Protein AF-A0A9D2ZTR5-F1 (afdb_monomer_lite)

Secondary structure (DSSP, 8-state):
--SS-EEEEEE-TT--EEEEEE---HHHHHHHHHHHHHHHHHIIIIIHHHHHHHHHHHHHHHHTT-GGGHHHHHHHHHHH--PPPPSS-GGG----HHHHHHHHHHHHHHHHHHHHHHHHHHHHHHHHHHHTT-----HHHHHHH------EEE-TT--EEESEEE--TT-EEEEE--TTT-EEEEEE---GGGTTEEE-S--BSS-HHHHHHH--HHHHHHHTTTSEETT-SGGGGGGSGGGBPPHHHHHHHSTTTEEEEEEEEEEEEE----

Radius of gyration: 24.19 Å; chains: 1; bounding box: 61×42×68 Å

pLDDT: mean 93.55, std 4.68, range [58.56, 98.38]

Sequence (274 aa):
GGGNHYIEVDRDDAGRTYLMVHTGSRNLGKQVADIYQKRAVKDRSGWDKLMEEQQRIIAEYKAAGRRSELQGVIARLHASFKARRPSVPADLCYVEGQSREDYLHDMRLCQRWAQINRRLITDLLLDHLRQCGHVGAGDDELAAMAFESIHNYIGDDNIIRKGAISAREGERCVIPLNMRDGALICVGRGNPDWNCSAPHGAGRVMSRAQAYQTISLDDYARSMQGIYSETVTEETKDESPMVYKPMEEIVANVRETVDIVNVIKPVFNYKAAE

Foldseek 3Di:
DDDPWWWFWWAFPVGDIDTDTDDFLPCQLVVLVVVLLVVLQQVLQVVVVLVVVLVVLCVVCVVVVNNVCSVVVNVVSVVPDDGHGGPDDSNPGHDDDPSVVVSQVSLVVRRVSGVVVRVVVVVVVQVVCVVVVNDPDDPVRVVVVDDDWDAAHQDPVRDGGHQKTAQAAQDWDWAAEAQFQGIFTWHWPRQVVCVNMAGNYQDFPDDLVVQLVPDDLVVLVVSQPQADEPPSDSQCSSRGSNGGHDPVVRVVRCVSTIDGPTGIGGNYMYDDRD

InterPro domains:
  IPR001233 RNA-splicing ligase, RtcB [PF01139] (1-271)
  IPR036025 tRNA-splicing ligase RtcB-like superfamily [G3DSA:3.90.1860.10] (1-274)
  IPR036025 tRNA-splicing ligase RtcB-like superfamily [SSF103365] (1-272)
  IPR052915 RNA-splicing ligase RtcB-like [PTHR43749] (1-271)

Organism: NCBI:txid2840690

Structure (mmCIF, N/CA/C/O backbone):
data_AF-A0A9D2ZTR5-F1
#
_entry.id   AF-A0A9D2ZTR5-F1
#
loop_
_atom_site.group_PDB
_atom_site.id
_atom_site.type_symbol
_atom_site.label_atom_id
_atom_site.label_alt_id
_atom_site.label_comp_id
_atom_site.label_asym_id
_atom_site.label_entity_id
_atom_site.label_seq_id
_atom_site.pdbx_PDB_ins_code
_atom_site.Cartn_x
_atom_site.Cartn_y
_atom_site.Cartn_z
_atom_site.occupancy
_atom_site.B_iso_or_equiv
_atom_site.auth_seq_id
_atom_site.auth_comp_id
_atom_site.auth_asym_id
_atom_site.auth_atom_id
_atom_site.pdbx_PDB_model_num
ATOM 1 N N . GLY A 1 1 ? 3.294 10.935 9.023 1.00 79.81 1 GLY A N 1
ATOM 2 C CA . GLY A 1 1 ? 3.434 11.340 7.610 1.00 79.81 1 GLY A CA 1
ATOM 3 C C . GLY A 1 1 ? 2.060 11.584 7.026 1.00 79.81 1 GLY A C 1
ATOM 4 O O . GLY A 1 1 ? 1.169 10.902 7.493 1.00 79.81 1 GLY A O 1
ATOM 5 N N . GLY A 1 2 ? 1.896 12.486 6.051 1.00 79.25 2 GLY A N 1
ATOM 6 C CA . GLY A 1 2 ? 0.572 12.946 5.581 1.00 79.25 2 GLY A CA 1
ATOM 7 C C . GLY A 1 2 ? -0.280 11.934 4.802 1.00 79.25 2 GLY A C 1
ATOM 8 O O . GLY A 1 2 ? 0.128 10.781 4.608 1.00 79.25 2 GLY A O 1
ATOM 9 N N . GLY A 1 3 ? -1.447 12.383 4.328 1.00 79.94 3 GLY A N 1
ATOM 10 C CA . GLY A 1 3 ? -2.458 11.557 3.653 1.00 79.94 3 GLY A CA 1
ATOM 11 C C . GLY A 1 3 ? -3.182 10.609 4.612 1.00 79.94 3 GLY A C 1
ATOM 12 O O . GLY A 1 3 ? -3.246 10.869 5.802 1.00 79.94 3 GLY A O 1
ATOM 13 N N . ASN A 1 4 ? -3.689 9.472 4.138 1.00 82.75 4 ASN A N 1
ATOM 14 C CA . ASN A 1 4 ? -4.449 8.511 4.955 1.00 82.75 4 ASN A CA 1
ATOM 15 C C . ASN A 1 4 ? -3.602 7.655 5.913 1.00 82.75 4 ASN A C 1
ATOM 17 O O . ASN A 1 4 ? -4.027 6.573 6.303 1.00 82.75 4 ASN A O 1
ATOM 21 N N . HIS A 1 5 ? -2.398 8.095 6.273 1.00 91.81 5 HIS A N 1
ATOM 22 C CA . HIS A 1 5 ? -1.561 7.386 7.233 1.00 91.81 5 HIS A CA 1
ATOM 23 C C . HIS A 1 5 ? -1.929 7.769 8.664 1.00 91.81 5 HIS A C 1
ATOM 25 O O . HIS A 1 5 ? -2.132 8.948 8.949 1.00 91.81 5 HIS A O 1
ATOM 31 N N . TYR A 1 6 ? -1.959 6.791 9.562 1.00 93.50 6 TYR A N 1
ATOM 32 C CA . TYR A 1 6 ? -2.355 6.997 10.952 1.00 93.50 6 TYR A CA 1
ATOM 33 C C . TYR A 1 6 ? -1.805 5.897 11.869 1.00 93.50 6 TYR A C 1
ATOM 35 O O . TYR A 1 6 ? -1.290 4.871 11.409 1.00 93.50 6 TYR A O 1
ATOM 43 N N . ILE A 1 7 ? -1.914 6.148 13.169 1.00 95.62 7 ILE A N 1
ATOM 44 C CA . ILE A 1 7 ? -1.709 5.213 14.272 1.00 95.62 7 ILE A CA 1
ATOM 45 C C . ILE A 1 7 ? -3.007 5.209 15.081 1.00 95.62 7 ILE A C 1
ATOM 47 O O . ILE A 1 7 ? -3.500 6.272 15.451 1.00 95.62 7 ILE A O 1
ATOM 51 N N . GLU A 1 8 ? -3.546 4.031 15.360 1.00 95.81 8 GLU A N 1
ATOM 52 C CA . GLU A 1 8 ? -4.779 3.853 16.125 1.00 95.81 8 GLU A CA 1
ATOM 53 C C . GLU A 1 8 ? -4.572 2.852 17.258 1.00 95.81 8 GLU A C 1
ATOM 55 O O . GLU A 1 8 ? -3.804 1.893 17.135 1.00 95.81 8 GLU A O 1
ATOM 60 N N . VAL A 1 9 ? -5.270 3.094 18.366 1.00 96.62 9 VAL A N 1
ATOM 61 C CA . VAL A 1 9 ? -5.533 2.062 19.365 1.00 96.62 9 VAL A CA 1
ATOM 62 C C . VAL A 1 9 ? -7.014 1.751 19.288 1.00 96.62 9 VAL A C 1
ATOM 64 O O . VAL A 1 9 ? -7.847 2.621 19.553 1.00 96.62 9 VAL A O 1
ATOM 67 N N . ASP A 1 10 ? -7.318 0.506 18.952 1.00 97.31 10 ASP A N 1
ATOM 68 C CA . ASP A 1 10 ? -8.678 0.025 18.768 1.00 97.31 10 ASP A CA 1
ATOM 69 C C . ASP A 1 10 ? -9.074 -0.947 19.872 1.00 97.31 10 ASP A C 1
ATOM 71 O O . ASP A 1 10 ? -8.230 -1.549 20.542 1.00 97.31 10 ASP A O 1
ATOM 75 N N . ARG A 1 11 ? -10.378 -1.136 20.045 1.00 97.25 11 ARG A N 1
ATOM 76 C CA . ARG A 1 11 ? -10.960 -2.091 20.981 1.00 97.25 11 ARG A CA 1
ATOM 77 C C . ARG A 1 11 ? -12.039 -2.924 20.299 1.00 97.25 11 ARG A C 1
ATOM 79 O O . ARG A 1 11 ? -12.843 -2.385 19.543 1.00 97.25 11 ARG A O 1
ATOM 86 N N . ASP A 1 12 ? -12.053 -4.226 20.573 1.00 97.00 12 ASP A N 1
ATOM 87 C CA . ASP A 1 12 ? -13.153 -5.105 20.160 1.00 97.00 12 ASP A CA 1
ATOM 88 C C . ASP A 1 12 ? -14.256 -5.206 21.223 1.00 97.00 12 ASP A C 1
ATOM 90 O O . ASP A 1 12 ? -14.111 -4.737 22.355 1.00 97.00 12 ASP A O 1
ATOM 94 N N . ASP A 1 13 ? -15.358 -5.866 20.872 1.00 95.44 13 ASP A N 1
ATOM 95 C CA . ASP A 1 13 ? -16.508 -6.050 21.767 1.00 95.44 13 ASP A CA 1
ATOM 96 C C . ASP A 1 13 ? -16.183 -6.899 23.014 1.00 95.44 13 ASP A C 1
ATOM 98 O O . ASP A 1 13 ? -16.901 -6.839 24.012 1.00 95.44 13 ASP A O 1
ATOM 102 N N . ALA A 1 14 ? -15.085 -7.664 22.994 1.00 95.88 14 ALA A N 1
ATOM 103 C CA . ALA A 1 14 ? -14.587 -8.420 24.143 1.00 95.88 14 ALA A CA 1
ATOM 104 C C . ALA A 1 14 ? -13.648 -7.591 25.044 1.00 95.88 14 ALA A C 1
ATOM 106 O O . ALA A 1 14 ? -13.125 -8.104 26.035 1.00 95.88 14 ALA A O 1
ATOM 107 N N . GLY A 1 15 ? -13.414 -6.318 24.712 1.00 94.06 15 GLY A N 1
ATOM 108 C CA . GLY A 1 15 ? -12.542 -5.416 25.457 1.00 94.06 15 GLY A CA 1
ATOM 109 C C . GLY A 1 15 ? -11.049 -5.596 25.173 1.00 94.06 15 GLY A C 1
ATOM 110 O O . GLY A 1 15 ? -10.230 -4.941 25.824 1.00 94.06 15 GLY A O 1
ATOM 111 N N . ARG A 1 16 ? -10.665 -6.441 24.206 1.00 93.69 16 ARG A N 1
ATOM 112 C CA . ARG A 1 16 ? -9.261 -6.585 23.795 1.00 93.69 16 ARG A CA 1
ATOM 113 C C . ARG A 1 16 ? -8.830 -5.354 23.019 1.00 93.69 16 ARG A C 1
ATOM 115 O O . ARG A 1 16 ? -9.611 -4.789 22.259 1.00 93.69 16 ARG A O 1
ATOM 122 N N . THR A 1 17 ? -7.583 -4.951 23.228 1.00 94.50 17 THR A N 1
ATOM 123 C CA . THR A 1 17 ? -7.012 -3.741 22.632 1.00 94.50 17 THR A CA 1
ATOM 124 C C . THR A 1 17 ? -6.031 -4.108 21.523 1.00 94.50 17 THR A C 1
ATOM 126 O O . THR A 1 17 ? -5.267 -5.061 21.671 1.00 94.50 17 THR A O 1
ATOM 129 N N . TYR A 1 18 ? -6.048 -3.350 20.431 1.00 96.12 18 TYR A N 1
ATOM 130 C CA . TYR A 1 18 ? -5.241 -3.572 19.235 1.00 96.12 18 TYR A CA 1
ATOM 131 C C . TYR A 1 18 ? -4.461 -2.300 18.911 1.00 96.12 18 TYR A C 1
ATOM 133 O O . TYR A 1 18 ? -4.999 -1.203 19.024 1.00 96.12 18 TYR A O 1
ATOM 141 N N . LEU A 1 19 ? -3.202 -2.447 18.501 1.00 96.44 19 LEU A N 1
ATOM 142 C CA . LEU A 1 19 ? -2.409 -1.354 17.942 1.00 96.44 19 LEU A CA 1
ATOM 143 C C . LEU A 1 19 ? -2.408 -1.491 16.421 1.00 96.44 19 LEU A C 1
ATOM 145 O O . LEU A 1 19 ? -1.900 -2.481 15.893 1.00 96.44 19 LEU A O 1
ATOM 149 N N . MET A 1 20 ? -2.934 -0.489 15.723 1.00 96.38 20 MET A N 1
ATOM 150 C CA . MET A 1 20 ? -2.964 -0.453 14.267 1.00 96.38 20 MET A CA 1
ATOM 151 C C . MET A 1 20 ? -2.081 0.677 13.740 1.00 96.38 20 MET A C 1
ATOM 153 O O . MET A 1 20 ? -2.147 1.818 14.191 1.00 96.38 20 MET A O 1
ATOM 157 N N . VAL A 1 21 ? -1.241 0.364 12.751 1.00 96.62 21 VAL A N 1
ATOM 158 C CA . VAL A 1 21 ? -0.381 1.343 12.078 1.00 96.62 21 VAL A CA 1
ATOM 159 C C . VAL A 1 21 ? -0.602 1.249 10.577 1.00 96.62 21 VAL A C 1
ATOM 161 O O . VAL A 1 21 ? -0.232 0.265 9.936 1.00 96.62 21 VAL A O 1
ATOM 164 N N . HIS A 1 22 ? -1.155 2.309 9.995 1.00 95.75 22 HIS A N 1
ATOM 165 C CA . HIS A 1 22 ? -1.372 2.406 8.560 1.00 95.75 22 HIS A CA 1
ATOM 166 C C . HIS A 1 22 ? -0.340 3.351 7.936 1.00 95.75 22 HIS A C 1
ATOM 168 O O . HIS A 1 22 ? -0.435 4.575 8.025 1.00 95.75 22 HIS A O 1
ATOM 174 N N . THR A 1 23 ? 0.698 2.786 7.314 1.00 95.81 23 THR A N 1
ATOM 175 C CA . THR A 1 23 ? 1.753 3.555 6.640 1.00 95.81 23 THR A CA 1
ATOM 176 C C . THR A 1 23 ? 2.469 2.735 5.566 1.00 95.81 23 THR A C 1
ATOM 178 O O . THR A 1 23 ? 2.497 1.502 5.603 1.00 95.81 23 THR A O 1
ATOM 181 N N . GLY A 1 24 ? 3.063 3.431 4.597 1.00 95.31 24 GLY A N 1
ATOM 182 C CA . GLY A 1 24 ? 3.780 2.826 3.475 1.00 95.31 24 GLY A CA 1
ATOM 183 C C . GLY A 1 24 ? 5.280 3.120 3.458 1.00 95.31 24 GLY A C 1
ATOM 184 O O . GLY A 1 24 ? 5.905 3.457 4.463 1.00 95.31 24 GLY A O 1
ATOM 185 N N . SER A 1 25 ? 5.853 3.073 2.257 1.00 96.25 25 SER A N 1
ATOM 186 C CA . SER A 1 25 ? 7.277 3.305 1.975 1.00 96.25 25 SER A CA 1
ATOM 187 C C . SER A 1 25 ? 7.730 4.768 2.099 1.00 96.25 25 SER A C 1
ATOM 189 O O . SER A 1 25 ? 8.808 5.125 1.626 1.00 96.25 25 SER A O 1
ATOM 191 N N . ARG A 1 26 ? 6.892 5.649 2.660 1.00 94.19 26 ARG A N 1
ATOM 192 C CA . ARG A 1 26 ? 7.091 7.107 2.643 1.00 94.19 26 ARG A CA 1
ATOM 193 C C . ARG A 1 26 ? 7.350 7.597 1.203 1.00 94.19 26 ARG A C 1
ATOM 195 O O . ARG A 1 26 ? 6.770 7.065 0.259 1.00 94.19 26 ARG A O 1
ATOM 202 N N . ASN A 1 27 ? 8.213 8.597 1.025 1.00 94.69 27 ASN A N 1
ATOM 203 C CA . ASN A 1 27 ? 8.516 9.162 -0.292 1.00 94.69 27 ASN A CA 1
ATOM 204 C C . ASN A 1 27 ? 9.359 8.229 -1.191 1.00 94.69 27 ASN A C 1
ATOM 206 O O . ASN A 1 27 ? 9.374 8.409 -2.404 1.00 94.69 27 ASN A O 1
ATOM 210 N N . LEU A 1 28 ? 10.034 7.219 -0.627 1.00 96.69 28 LEU A N 1
ATOM 211 C CA . LEU A 1 28 ? 10.935 6.336 -1.379 1.00 96.69 28 LEU A CA 1
ATOM 212 C C . LEU A 1 28 ? 10.199 5.593 -2.503 1.00 96.69 28 LEU A C 1
ATOM 214 O O . LEU A 1 28 ? 10.570 5.710 -3.668 1.00 96.69 28 LEU A O 1
ATOM 218 N N . GLY A 1 29 ? 9.105 4.898 -2.176 1.00 96.69 29 GLY A N 1
ATOM 219 C CA . GLY A 1 29 ? 8.332 4.155 -3.179 1.00 96.69 29 GLY A CA 1
ATOM 220 C C . GLY A 1 29 ? 7.705 5.048 -4.251 1.00 96.69 29 GLY A C 1
ATOM 221 O O . GLY A 1 29 ? 7.607 4.637 -5.405 1.00 96.69 29 GLY A O 1
ATOM 222 N N . LYS A 1 30 ? 7.344 6.293 -3.908 1.00 95.69 30 LYS A N 1
ATOM 223 C CA . LYS A 1 30 ? 6.846 7.277 -4.880 1.00 95.69 30 LYS A CA 1
ATOM 224 C C . LYS A 1 30 ? 7.935 7.668 -5.879 1.00 95.69 30 LYS A C 1
ATOM 226 O O . LYS A 1 30 ? 7.685 7.638 -7.080 1.00 95.69 30 LYS A O 1
ATOM 231 N N . GLN A 1 31 ? 9.139 7.970 -5.398 1.00 97.88 31 GLN A N 1
ATOM 232 C CA . GLN A 1 31 ? 10.271 8.300 -6.266 1.00 97.88 31 GLN A CA 1
ATOM 233 C C . GLN A 1 31 ? 10.629 7.141 -7.198 1.00 97.88 31 GLN A C 1
ATOM 235 O O . GLN A 1 31 ? 10.795 7.361 -8.396 1.00 97.88 31 GLN A O 1
ATOM 240 N N . VAL A 1 32 ? 10.686 5.912 -6.674 1.00 98.12 32 VAL A N 1
ATOM 241 C CA . VAL A 1 32 ? 10.934 4.711 -7.485 1.00 98.12 32 VAL A CA 1
ATOM 242 C C . VAL A 1 32 ? 9.856 4.560 -8.561 1.00 98.12 32 VAL A C 1
ATOM 244 O O . VAL A 1 32 ? 10.187 4.466 -9.741 1.00 98.12 32 VAL A O 1
ATOM 247 N N . ALA A 1 33 ? 8.571 4.632 -8.199 1.00 96.69 33 ALA A N 1
ATOM 248 C CA . ALA A 1 33 ? 7.481 4.557 -9.172 1.00 96.69 33 ALA A CA 1
ATOM 249 C C . ALA A 1 33 ? 7.590 5.637 -10.267 1.00 96.69 33 ALA A C 1
ATOM 251 O O . ALA A 1 33 ? 7.422 5.332 -11.444 1.00 96.69 33 ALA A O 1
ATOM 252 N N . ASP A 1 34 ? 7.937 6.877 -9.911 1.00 97.56 34 ASP A N 1
ATOM 253 C CA . ASP A 1 34 ? 8.083 7.975 -10.874 1.00 97.56 34 ASP A CA 1
ATOM 254 C C . ASP A 1 34 ? 9.289 7.796 -11.808 1.00 97.56 34 ASP A C 1
ATOM 256 O O . ASP A 1 34 ? 9.212 8.137 -12.993 1.00 97.56 34 ASP A O 1
ATOM 260 N N . ILE A 1 35 ? 10.401 7.253 -11.303 1.00 97.81 35 ILE A N 1
ATOM 261 C CA . ILE A 1 35 ? 11.576 6.907 -12.115 1.00 97.81 35 ILE A CA 1
ATOM 262 C C . ILE A 1 35 ? 11.182 5.875 -13.174 1.00 97.81 35 ILE A C 1
ATOM 264 O O . ILE A 1 35 ? 11.446 6.080 -14.364 1.00 97.81 35 ILE A O 1
ATOM 268 N N . TYR A 1 36 ? 10.499 4.805 -12.765 1.00 97.62 36 TYR A N 1
ATOM 269 C CA . TYR A 1 36 ? 10.089 3.747 -13.684 1.00 97.62 36 TYR A CA 1
ATOM 270 C C . TYR A 1 36 ? 8.949 4.166 -14.612 1.00 97.62 36 TYR A C 1
ATOM 272 O O . TYR A 1 36 ? 8.956 3.750 -15.765 1.00 97.62 36 TYR A O 1
ATOM 280 N N . GLN A 1 37 ? 8.046 5.061 -14.202 1.00 97.31 37 GLN A N 1
ATOM 281 C CA . GLN A 1 37 ? 7.038 5.621 -15.108 1.00 97.31 37 GLN A CA 1
ATOM 282 C C . GLN A 1 37 ? 7.690 6.455 -16.217 1.00 97.31 37 GLN A C 1
ATOM 284 O O . GLN A 1 37 ? 7.367 6.304 -17.396 1.00 97.31 37 GLN A O 1
ATOM 289 N N . LYS A 1 38 ? 8.666 7.307 -15.873 1.00 96.38 38 LYS A N 1
ATOM 290 C CA . LYS A 1 38 ? 9.445 8.060 -16.872 1.00 96.38 38 LYS A CA 1
ATOM 291 C C . LYS A 1 38 ? 10.202 7.118 -17.804 1.00 96.38 38 LYS A C 1
ATOM 293 O O . LYS A 1 38 ? 10.244 7.357 -19.012 1.00 96.38 38 LYS A O 1
ATOM 298 N N . ARG A 1 39 ? 10.781 6.043 -17.255 1.00 96.00 39 ARG A N 1
ATOM 299 C CA . ARG A 1 39 ? 11.452 5.010 -18.047 1.00 96.00 39 ARG A CA 1
ATOM 300 C C . ARG A 1 39 ? 10.480 4.310 -18.994 1.00 96.00 39 ARG A C 1
ATOM 302 O O . ARG A 1 39 ? 10.782 4.222 -20.176 1.00 96.00 39 ARG A O 1
ATOM 309 N N . ALA A 1 40 ? 9.302 3.929 -18.514 1.00 96.94 40 ALA A N 1
ATOM 310 C CA . ALA A 1 40 ? 8.250 3.313 -19.308 1.00 96.94 40 ALA A CA 1
ATOM 311 C C . ALA A 1 40 ? 7.840 4.195 -20.494 1.00 96.94 40 ALA A C 1
ATOM 313 O O . ALA A 1 40 ? 7.810 3.730 -21.630 1.00 96.94 40 ALA A O 1
ATOM 314 N N . VAL A 1 41 ? 7.591 5.490 -20.267 1.00 96.31 41 VAL A N 1
ATOM 315 C CA . VAL A 1 41 ? 7.272 6.438 -21.351 1.00 96.31 41 VAL A CA 1
ATOM 316 C C . VAL A 1 41 ? 8.401 6.494 -22.383 1.00 96.31 41 VAL A C 1
ATOM 318 O O . VAL A 1 41 ? 8.149 6.495 -23.592 1.00 96.31 41 VAL A O 1
ATOM 321 N N . LYS A 1 42 ? 9.654 6.512 -21.920 1.00 94.12 42 LYS A N 1
ATOM 322 C CA . LYS A 1 42 ? 10.836 6.540 -22.786 1.00 94.12 42 LYS A CA 1
ATOM 323 C C . LYS A 1 42 ? 10.953 5.265 -23.623 1.00 94.12 42 LYS A C 1
ATOM 325 O O . LYS A 1 42 ? 11.114 5.348 -24.840 1.00 94.12 42 LYS A O 1
ATOM 330 N N . ASP A 1 43 ? 10.814 4.105 -22.992 1.00 94.38 43 ASP A N 1
ATOM 331 C CA . ASP A 1 43 ? 10.901 2.795 -23.638 1.00 94.38 43 ASP A CA 1
ATOM 332 C C . ASP A 1 43 ? 9.785 2.642 -24.673 1.00 94.38 43 ASP A C 1
ATOM 334 O O . ASP A 1 43 ? 10.052 2.362 -25.837 1.00 94.38 43 ASP A O 1
ATOM 338 N N . ARG A 1 44 ? 8.541 2.996 -24.327 1.00 94.69 44 ARG A N 1
ATOM 339 C CA . ARG A 1 44 ? 7.412 3.009 -25.275 1.00 94.69 44 ARG A CA 1
ATOM 340 C C . ARG A 1 44 ? 7.540 4.048 -26.396 1.00 94.69 44 ARG A C 1
ATOM 342 O O . ARG A 1 44 ? 6.806 3.970 -27.380 1.00 94.69 44 ARG A O 1
ATOM 349 N N . SER A 1 45 ? 8.500 4.968 -26.300 1.00 93.94 45 SER A N 1
ATOM 350 C CA . SER A 1 45 ? 8.887 5.885 -27.382 1.00 93.94 45 SER A CA 1
ATOM 351 C C . SER A 1 45 ? 9.972 5.309 -28.314 1.00 93.94 45 SER A C 1
ATOM 353 O O . SER A 1 45 ? 10.456 6.014 -29.203 1.00 93.94 45 SER A O 1
ATOM 355 N N . GLY A 1 46 ? 10.355 4.036 -28.140 1.00 91.94 46 GLY A N 1
ATOM 356 C CA . GLY A 1 46 ? 11.355 3.311 -28.934 1.00 91.94 46 GLY A CA 1
ATOM 357 C C . GLY A 1 46 ? 12.779 3.357 -28.373 1.00 91.94 46 GLY A C 1
ATOM 358 O O . GLY A 1 46 ? 13.718 2.964 -29.067 1.00 91.94 46 GLY A O 1
ATOM 359 N N . TRP A 1 47 ? 12.958 3.878 -27.155 1.00 91.25 47 TRP A N 1
ATOM 360 C CA . TRP A 1 47 ? 14.271 3.960 -26.510 1.00 91.25 47 TRP A CA 1
ATOM 361 C C . TRP A 1 47 ? 14.832 2.589 -26.127 1.00 91.25 47 TRP A C 1
ATOM 363 O O . TRP A 1 47 ? 16.039 2.381 -26.196 1.00 91.25 47 TRP A O 1
ATOM 373 N N . ASP A 1 48 ? 13.967 1.648 -25.766 1.00 89.94 48 ASP A N 1
ATOM 374 C CA . ASP A 1 48 ? 14.326 0.256 -25.491 1.00 89.94 48 ASP A CA 1
ATOM 375 C C . ASP A 1 48 ? 15.095 -0.372 -26.664 1.00 89.94 48 ASP A C 1
ATOM 377 O O . ASP A 1 48 ? 16.217 -0.844 -26.491 1.00 89.94 48 ASP A O 1
ATOM 381 N N . LYS A 1 49 ? 14.566 -0.238 -27.883 1.00 90.00 49 LYS A N 1
ATOM 382 C CA . LYS A 1 49 ? 15.190 -0.733 -29.121 1.00 90.00 49 LYS A CA 1
ATOM 383 C C . LYS A 1 49 ? 16.528 -0.062 -29.413 1.00 90.00 49 LYS A C 1
ATOM 385 O O . LYS A 1 49 ? 17.450 -0.708 -29.903 1.00 90.00 49 LYS A O 1
ATOM 390 N N . LEU A 1 50 ? 16.651 1.233 -29.112 1.00 91.81 50 LEU A N 1
ATOM 391 C CA . LEU A 1 50 ? 17.922 1.953 -29.233 1.00 91.81 50 LEU A CA 1
ATOM 392 C C . LEU A 1 50 ? 18.976 1.370 -28.282 1.00 91.81 50 LEU A C 1
ATOM 394 O O . LEU A 1 50 ? 20.131 1.198 -28.667 1.00 91.81 50 LEU A O 1
ATOM 398 N N . MET A 1 51 ? 18.582 1.070 -27.043 1.00 91.19 51 MET A N 1
ATOM 399 C CA . MET A 1 51 ? 19.478 0.498 -26.039 1.00 91.19 51 MET A CA 1
ATOM 400 C C . MET A 1 51 ? 19.877 -0.943 -26.374 1.00 91.19 51 MET A C 1
ATOM 402 O O . MET A 1 51 ? 21.036 -1.303 -26.172 1.00 91.19 51 MET A O 1
ATOM 406 N N . GLU A 1 52 ? 18.963 -1.749 -26.918 1.00 90.38 52 GLU A N 1
ATOM 407 C CA . GLU A 1 52 ? 19.262 -3.091 -27.437 1.00 90.38 52 GLU A CA 1
ATOM 408 C C . GLU A 1 52 ? 20.281 -3.034 -28.583 1.00 90.38 52 GLU A C 1
ATOM 410 O O . GLU A 1 52 ? 21.295 -3.734 -28.555 1.00 90.38 52 GLU A O 1
ATOM 415 N N . GLU A 1 53 ? 20.067 -2.136 -29.549 1.00 92.69 53 GLU A N 1
ATOM 416 C CA . GLU A 1 53 ? 20.996 -1.899 -30.656 1.00 92.69 53 GLU A CA 1
ATOM 417 C C . GLU A 1 53 ? 22.374 -1.454 -30.148 1.00 92.69 53 GLU A C 1
ATOM 419 O O . GLU A 1 53 ? 23.407 -1.965 -30.582 1.00 92.69 53 GLU A O 1
ATOM 424 N N . GLN A 1 54 ? 22.403 -0.541 -29.173 1.00 93.50 54 GLN A N 1
ATOM 425 C CA . GLN A 1 54 ? 23.643 -0.090 -28.548 1.00 93.50 54 GLN A CA 1
ATOM 426 C C . GLN A 1 54 ? 24.400 -1.255 -27.896 1.00 93.50 54 GLN A C 1
ATOM 428 O O . GLN A 1 54 ? 25.615 -1.361 -28.068 1.00 93.50 54 GLN A O 1
ATOM 433 N N . GLN A 1 55 ? 23.711 -2.118 -27.144 1.00 93.12 55 GLN A N 1
ATOM 434 C CA . GLN A 1 55 ? 24.320 -3.289 -26.503 1.00 93.12 55 GLN A CA 1
ATOM 435 C C . GLN A 1 55 ? 24.895 -4.256 -27.544 1.00 93.12 55 GLN A C 1
ATOM 437 O O . GLN A 1 55 ? 26.029 -4.715 -27.382 1.00 93.12 55 GLN A O 1
ATOM 442 N N . ARG A 1 56 ? 24.169 -4.498 -28.645 1.00 95.06 56 ARG A N 1
ATOM 443 C CA . ARG A 1 56 ? 24.646 -5.328 -29.760 1.00 95.06 56 ARG A CA 1
ATOM 444 C C . ARG A 1 56 ? 25.929 -4.765 -30.374 1.00 95.06 56 ARG A C 1
ATOM 446 O O . ARG A 1 56 ? 26.931 -5.474 -30.445 1.00 95.06 56 ARG A O 1
ATOM 453 N N . ILE A 1 57 ? 25.940 -3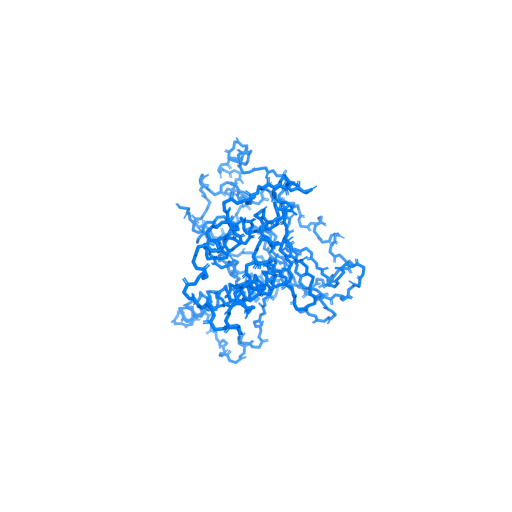.473 -30.711 1.00 94.56 57 ILE A N 1
ATOM 454 C CA . ILE A 1 57 ? 27.124 -2.786 -31.251 1.00 94.56 57 ILE A CA 1
ATOM 455 C C . ILE A 1 57 ? 28.301 -2.870 -30.272 1.00 94.56 57 ILE A C 1
ATOM 457 O O . ILE A 1 57 ? 29.430 -3.145 -30.681 1.00 94.56 57 ILE A O 1
ATOM 461 N N . ILE A 1 58 ? 28.061 -2.663 -28.970 1.00 94.06 58 ILE A N 1
ATOM 462 C CA . ILE A 1 58 ? 29.110 -2.766 -27.948 1.00 94.06 58 ILE A CA 1
ATOM 463 C C . ILE A 1 58 ? 29.730 -4.166 -27.932 1.00 94.06 58 ILE A C 1
ATOM 465 O O . ILE A 1 58 ? 30.957 -4.282 -27.865 1.00 94.06 58 ILE A O 1
ATOM 469 N N . ALA A 1 59 ? 28.906 -5.213 -27.971 1.00 95.25 59 ALA A N 1
ATOM 470 C CA . ALA A 1 59 ? 29.370 -6.595 -27.959 1.00 95.25 59 ALA A CA 1
ATOM 471 C C . ALA A 1 59 ? 30.198 -6.926 -29.213 1.00 95.25 59 ALA A C 1
ATOM 473 O O . ALA A 1 59 ? 31.321 -7.419 -29.089 1.00 95.25 59 ALA A O 1
ATOM 474 N N . GLU A 1 60 ? 29.698 -6.573 -30.400 1.00 96.00 60 GLU A N 1
ATOM 475 C CA . GLU A 1 60 ? 30.365 -6.814 -31.687 1.00 96.00 60 GLU A CA 1
ATOM 476 C C . GLU A 1 60 ? 31.728 -6.113 -31.774 1.00 96.00 60 GLU A C 1
ATOM 478 O O . GLU A 1 60 ? 32.746 -6.736 -32.084 1.00 96.00 60 GLU A O 1
ATOM 483 N N . TYR A 1 61 ? 31.791 -4.825 -31.430 1.00 95.94 61 TYR A N 1
ATOM 484 C CA . TYR A 1 61 ? 33.038 -4.057 -31.487 1.00 95.94 61 TYR A CA 1
ATOM 485 C C . TYR A 1 61 ? 34.056 -4.519 -30.442 1.00 95.94 61 TYR A C 1
ATOM 487 O O . TYR A 1 61 ? 35.260 -4.502 -30.709 1.00 95.94 61 TYR A O 1
ATOM 495 N N . LYS A 1 62 ? 33.605 -4.955 -29.255 1.00 94.12 62 LYS A N 1
ATOM 496 C CA . LYS A 1 62 ? 34.496 -5.558 -28.252 1.00 94.12 62 LYS A CA 1
ATOM 497 C C . LYS A 1 62 ? 35.074 -6.883 -28.747 1.00 94.12 62 LYS A C 1
ATOM 499 O O . LYS A 1 62 ? 36.273 -7.083 -28.570 1.00 94.12 62 LYS A O 1
ATOM 504 N N . ALA A 1 63 ? 34.260 -7.740 -29.365 1.00 95.69 63 ALA A N 1
ATOM 505 C CA . ALA A 1 63 ? 34.704 -9.016 -29.926 1.00 95.69 63 ALA A CA 1
ATOM 506 C C . ALA A 1 63 ? 35.696 -8.824 -31.086 1.00 95.69 63 ALA A C 1
ATOM 508 O O . ALA A 1 63 ? 36.670 -9.562 -31.194 1.00 95.69 63 ALA A O 1
ATOM 509 N N . ALA A 1 64 ? 35.506 -7.780 -31.896 1.00 95.19 64 ALA A N 1
ATOM 510 C CA . ALA A 1 64 ? 36.408 -7.414 -32.987 1.00 95.19 64 ALA A CA 1
ATOM 511 C C . ALA A 1 64 ? 37.671 -6.638 -32.543 1.00 95.19 64 ALA A C 1
ATOM 513 O O . ALA A 1 64 ? 38.456 -6.222 -33.390 1.00 95.19 64 ALA A O 1
ATOM 514 N N . GLY A 1 65 ? 37.859 -6.370 -31.243 1.00 94.94 65 GLY A N 1
ATOM 515 C CA . GLY A 1 65 ? 38.997 -5.589 -30.732 1.00 94.94 65 GLY A CA 1
ATOM 516 C C . GLY A 1 65 ? 38.950 -4.081 -31.039 1.00 94.94 65 GLY A C 1
ATOM 517 O O . GLY A 1 65 ? 39.895 -3.359 -30.733 1.00 94.94 65 GLY A O 1
ATOM 518 N N . ARG A 1 66 ? 37.841 -3.562 -31.579 1.00 95.19 66 ARG A N 1
ATOM 519 C CA . ARG A 1 66 ? 37.681 -2.178 -32.076 1.00 95.19 66 ARG A CA 1
ATOM 520 C C . ARG A 1 66 ? 37.158 -1.209 -31.012 1.00 95.19 66 ARG A C 1
ATOM 522 O O . ARG A 1 66 ? 36.287 -0.377 -31.262 1.00 95.19 66 ARG A O 1
ATOM 529 N N . ARG A 1 67 ? 37.666 -1.310 -29.781 1.00 92.00 67 ARG A N 1
ATOM 530 C CA . ARG A 1 67 ? 37.143 -0.528 -28.641 1.00 92.00 67 ARG A CA 1
ATOM 531 C C . ARG A 1 67 ? 37.288 0.987 -28.817 1.00 92.00 67 ARG A C 1
ATOM 533 O O . ARG A 1 67 ? 36.421 1.718 -28.350 1.00 92.00 67 ARG A O 1
ATOM 540 N N . SER A 1 68 ? 38.340 1.450 -29.492 1.00 94.06 68 SER A N 1
ATOM 541 C CA . SER A 1 68 ? 38.599 2.877 -29.741 1.00 94.06 68 SER A CA 1
ATOM 542 C C . SER A 1 68 ? 37.521 3.552 -30.598 1.00 94.06 68 SER A C 1
ATOM 544 O O . SER A 1 68 ? 37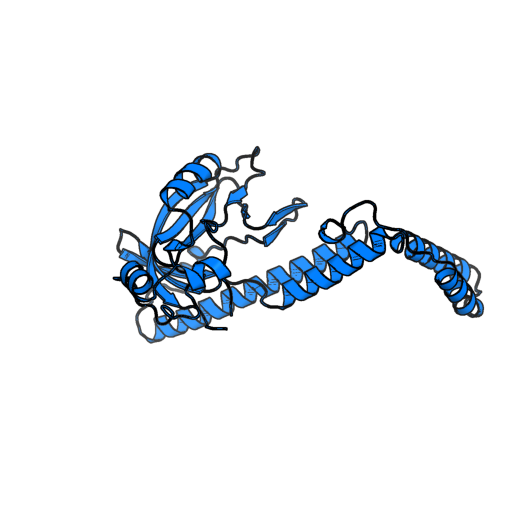.338 4.762 -30.510 1.00 94.06 68 SER A O 1
ATOM 546 N N . GLU A 1 69 ? 36.769 2.786 -31.391 1.00 93.69 69 GLU A N 1
ATOM 547 C CA . GLU A 1 69 ? 35.749 3.313 -32.303 1.00 93.69 69 GLU A CA 1
ATOM 548 C C . GLU A 1 69 ? 34.352 3.410 -31.670 1.00 93.69 69 GLU A C 1
ATOM 550 O O . GLU A 1 69 ? 33.477 4.110 -32.190 1.00 93.69 69 GLU A O 1
ATOM 555 N N . LEU A 1 70 ? 34.137 2.734 -30.534 1.00 92.50 70 LEU A N 1
ATOM 556 C CA . LEU A 1 70 ? 32.829 2.604 -29.884 1.00 92.50 70 LEU A CA 1
ATOM 557 C C . LEU A 1 70 ? 32.167 3.951 -29.608 1.00 92.50 70 LEU A C 1
ATOM 559 O O . LEU A 1 70 ? 30.984 4.124 -29.892 1.00 92.50 70 LEU A O 1
ATOM 563 N N . GLN A 1 71 ? 32.926 4.912 -29.079 1.00 93.19 71 GLN A N 1
ATOM 564 C CA . GLN A 1 71 ? 32.382 6.209 -28.686 1.00 93.19 71 GLN A CA 1
ATOM 565 C C . GLN A 1 71 ? 31.743 6.938 -29.877 1.00 93.19 71 GLN A C 1
ATOM 567 O O . GLN A 1 71 ? 30.626 7.441 -29.764 1.00 93.19 71 GLN A O 1
ATOM 572 N N . GLY A 1 72 ? 32.412 6.944 -31.034 1.00 95.69 72 GLY A N 1
ATOM 573 C CA . GLY A 1 72 ? 31.904 7.600 -32.239 1.00 95.69 72 GLY A CA 1
ATOM 574 C C . GLY A 1 72 ? 30.683 6.896 -32.831 1.00 95.69 72 GLY A C 1
ATOM 575 O O . GLY A 1 72 ? 29.757 7.551 -33.307 1.00 95.69 72 GLY A O 1
ATOM 576 N N . VAL A 1 73 ? 30.651 5.562 -32.785 1.00 94.06 73 VAL A N 1
ATOM 577 C CA . VAL A 1 73 ? 29.519 4.773 -33.298 1.00 94.06 73 VAL A CA 1
ATOM 578 C C . VAL A 1 73 ? 28.287 4.945 -32.413 1.00 94.06 73 VAL A C 1
ATOM 580 O O . VAL A 1 73 ? 27.207 5.222 -32.931 1.00 94.06 73 VAL A O 1
ATOM 583 N N . ILE A 1 74 ? 28.449 4.865 -31.090 1.00 94.19 74 ILE A N 1
ATOM 584 C CA . ILE A 1 74 ? 27.353 5.068 -30.134 1.00 94.19 74 ILE A CA 1
ATOM 585 C C . ILE A 1 74 ? 26.814 6.499 -30.238 1.00 94.19 74 ILE A C 1
ATOM 587 O O . ILE A 1 74 ? 25.601 6.687 -30.276 1.00 94.19 74 ILE A O 1
ATOM 591 N N . ALA A 1 75 ? 27.684 7.507 -30.362 1.00 94.06 75 ALA A N 1
ATOM 592 C CA . ALA A 1 75 ? 27.246 8.890 -30.545 1.00 94.06 75 ALA A CA 1
ATOM 593 C C . ALA A 1 75 ? 26.372 9.059 -31.802 1.00 94.06 75 ALA A C 1
ATOM 595 O O . ALA A 1 75 ? 25.324 9.701 -31.743 1.00 94.06 75 ALA A O 1
ATOM 596 N N . ARG A 1 76 ? 26.753 8.433 -32.925 1.00 95.12 76 ARG A N 1
ATOM 597 C CA . ARG A 1 76 ? 25.945 8.442 -34.158 1.00 95.12 76 ARG A CA 1
ATOM 598 C C . ARG A 1 76 ? 24.619 7.699 -34.005 1.00 95.12 76 ARG A C 1
ATOM 600 O O . ARG A 1 76 ? 23.616 8.170 -34.532 1.00 95.12 76 ARG A O 1
ATOM 607 N N . LEU A 1 77 ? 24.607 6.574 -33.288 1.00 93.50 77 LEU A N 1
ATOM 608 C CA . LEU A 1 77 ? 23.382 5.830 -32.988 1.00 93.50 77 LEU A CA 1
ATOM 609 C C . LEU A 1 77 ? 22.395 6.694 -32.188 1.00 93.50 77 LEU A C 1
ATOM 611 O O . LEU A 1 77 ? 21.220 6.773 -32.530 1.00 93.50 77 LEU A O 1
ATOM 615 N N . HIS A 1 78 ? 22.872 7.390 -31.156 1.00 92.56 78 HIS A N 1
ATOM 616 C CA . HIS A 1 78 ? 22.026 8.287 -30.362 1.00 92.56 78 HIS A CA 1
ATOM 617 C C . HIS A 1 78 ? 21.549 9.495 -31.170 1.00 92.56 78 HIS A C 1
ATOM 619 O O . HIS A 1 78 ? 20.389 9.876 -31.060 1.00 92.56 78 HIS A O 1
ATOM 625 N N . ALA A 1 79 ? 22.404 10.068 -32.021 1.00 92.75 79 ALA A N 1
ATOM 626 C CA . ALA A 1 79 ? 22.035 11.199 -32.873 1.00 92.75 79 ALA A CA 1
ATOM 627 C C . ALA A 1 79 ? 20.979 10.844 -33.937 1.00 92.75 79 ALA A C 1
ATOM 629 O O . ALA A 1 79 ? 20.225 11.716 -34.368 1.00 92.75 79 ALA A O 1
ATOM 630 N N . SER A 1 80 ? 20.909 9.581 -34.370 1.00 91.00 80 SER A N 1
ATOM 631 C CA . SER A 1 80 ? 19.903 9.119 -35.334 1.00 91.00 80 SER A CA 1
ATOM 632 C C . SER A 1 80 ? 18.567 8.745 -34.685 1.00 91.00 80 SER A C 1
ATOM 634 O O . SER A 1 80 ? 17.572 8.559 -35.396 1.00 91.00 80 SER A O 1
ATOM 636 N N . PHE A 1 81 ? 18.510 8.667 -33.352 1.00 92.06 81 PHE A N 1
ATOM 637 C CA . PHE A 1 81 ? 17.297 8.317 -32.632 1.00 92.06 81 PHE A CA 1
ATOM 638 C C . PHE A 1 81 ? 16.223 9.397 -32.784 1.00 92.06 81 PHE A C 1
ATOM 640 O O . PHE A 1 81 ? 16.419 10.567 -32.457 1.00 92.06 81 PHE A O 1
ATOM 647 N N . LYS A 1 82 ? 15.037 8.975 -33.227 1.00 90.31 82 LYS A N 1
ATOM 648 C CA . LYS A 1 82 ? 13.833 9.806 -33.244 1.00 90.31 82 LYS A CA 1
ATOM 649 C C . LYS A 1 82 ? 12.783 9.155 -32.362 1.00 90.31 82 LYS A C 1
ATOM 651 O O . LYS A 1 82 ? 12.258 8.095 -32.709 1.00 90.31 82 LYS A O 1
ATOM 656 N N . ALA A 1 83 ? 12.490 9.804 -31.237 1.00 89.38 83 ALA A N 1
ATOM 657 C CA . ALA A 1 83 ? 11.452 9.358 -30.323 1.00 89.38 83 ALA A CA 1
ATOM 658 C C . ALA A 1 83 ? 10.108 9.285 -31.054 1.00 89.38 83 ALA A C 1
ATOM 660 O O . ALA A 1 83 ? 9.708 10.214 -31.761 1.00 89.38 83 ALA A O 1
ATOM 661 N N . ARG A 1 84 ? 9.417 8.163 -30.886 1.00 90.81 84 ARG A N 1
ATOM 662 C CA . ARG A 1 84 ? 8.062 7.969 -31.399 1.00 90.81 84 ARG A CA 1
ATOM 663 C C . ARG A 1 84 ? 7.068 8.324 -30.309 1.00 90.81 84 ARG A C 1
ATOM 665 O O . ARG A 1 84 ? 7.366 8.191 -29.129 1.00 90.81 84 ARG A O 1
ATOM 672 N N . ARG A 1 85 ? 5.867 8.742 -30.700 1.00 89.81 85 ARG A N 1
ATOM 673 C CA . ARG A 1 85 ? 4.769 8.858 -29.740 1.00 89.81 85 ARG A CA 1
ATOM 674 C C . ARG A 1 85 ? 4.422 7.450 -29.227 1.00 89.81 85 ARG A C 1
ATOM 676 O O . ARG A 1 85 ? 4.208 6.574 -30.069 1.00 89.81 85 ARG A O 1
ATOM 683 N N . PRO A 1 86 ? 4.351 7.227 -27.902 1.00 91.00 86 PRO A N 1
ATOM 684 C CA . PRO A 1 86 ? 3.882 5.963 -27.349 1.00 91.00 86 PRO A CA 1
ATOM 685 C C . PRO A 1 86 ? 2.494 5.585 -27.876 1.00 91.00 86 PRO A C 1
ATOM 687 O O . PRO A 1 86 ? 1.650 6.454 -28.103 1.00 91.00 86 PRO A O 1
ATOM 690 N N . SER A 1 87 ? 2.253 4.285 -28.050 1.00 90.38 87 SER A N 1
ATOM 691 C CA . SER A 1 87 ? 0.946 3.748 -28.463 1.00 90.38 87 SER A CA 1
ATOM 692 C C . SER A 1 87 ? -0.110 3.808 -27.357 1.00 90.38 87 SER A C 1
ATOM 694 O O . SER A 1 87 ? -1.301 3.728 -27.643 1.00 90.38 87 SER A O 1
ATOM 696 N N . VAL A 1 88 ? 0.320 3.963 -26.105 1.00 93.75 88 VAL A N 1
ATOM 697 C CA . VAL A 1 88 ? -0.535 4.099 -24.922 1.00 93.75 88 VAL A CA 1
ATOM 698 C C . VAL A 1 88 ? -0.315 5.467 -24.266 1.00 93.75 88 VAL A C 1
ATOM 700 O O . VAL A 1 88 ? 0.764 6.046 -24.419 1.00 93.75 88 VAL A O 1
ATOM 703 N N . PRO A 1 89 ? -1.308 6.017 -23.541 1.00 95.44 89 PRO A N 1
ATOM 704 C CA . PRO A 1 89 ? -1.133 7.240 -22.760 1.00 95.44 89 PRO A CA 1
ATOM 705 C C . PRO A 1 89 ? 0.077 7.171 -21.821 1.00 95.44 89 PRO A C 1
ATOM 707 O O . PRO A 1 89 ? 0.450 6.092 -21.361 1.00 95.44 89 PRO A O 1
ATOM 710 N N . ALA A 1 90 ? 0.669 8.326 -21.503 1.00 92.62 90 ALA A N 1
ATOM 711 C CA . ALA A 1 90 ? 1.876 8.393 -20.677 1.00 92.62 90 ALA A CA 1
ATOM 712 C C . ALA A 1 90 ? 1.701 7.695 -19.317 1.00 92.62 90 ALA A C 1
ATOM 714 O O . ALA A 1 90 ? 2.585 6.950 -18.905 1.00 92.62 90 ALA A O 1
ATOM 715 N N . ASP A 1 91 ? 0.538 7.856 -18.683 1.00 92.75 91 ASP A N 1
ATOM 716 C CA . ASP A 1 91 ? 0.208 7.250 -17.383 1.00 92.75 91 ASP A CA 1
ATOM 717 C C . ASP A 1 91 ? -0.059 5.738 -17.454 1.00 92.75 91 ASP A C 1
ATOM 719 O O . ASP A 1 91 ? -0.098 5.066 -16.428 1.00 92.75 91 ASP A O 1
ATOM 723 N N . LEU A 1 92 ? -0.244 5.199 -18.662 1.00 94.56 92 LEU A N 1
ATOM 724 C CA . LEU A 1 92 ? -0.462 3.774 -18.924 1.00 94.56 92 LEU A CA 1
ATOM 725 C C . LEU A 1 92 ? 0.747 3.116 -19.602 1.00 94.56 92 LEU A C 1
ATOM 727 O O . LEU A 1 92 ? 0.687 1.946 -19.978 1.00 94.56 92 LEU A O 1
ATOM 731 N N . CYS A 1 93 ? 1.845 3.853 -19.784 1.00 96.44 93 CYS A N 1
ATOM 732 C CA . CYS A 1 93 ? 3.098 3.269 -20.243 1.00 96.44 93 CYS A CA 1
ATOM 733 C C . CYS A 1 93 ? 3.630 2.279 -19.201 1.00 96.44 93 CYS A C 1
ATOM 735 O O . CYS A 1 93 ? 3.533 2.517 -17.999 1.00 96.44 93 CYS A O 1
ATOM 737 N N . TYR A 1 94 ? 4.238 1.198 -19.683 1.00 95.31 94 TYR A N 1
ATOM 738 C CA . TYR A 1 94 ? 4.770 0.102 -18.877 1.00 95.31 94 TYR A CA 1
ATOM 739 C C . TYR A 1 94 ? 6.195 -0.270 -19.314 1.00 95.31 94 TYR A C 1
ATOM 741 O O . TYR A 1 94 ? 6.618 0.049 -20.428 1.00 95.31 94 TYR A O 1
ATOM 749 N N . VAL A 1 95 ? 6.929 -0.933 -18.418 1.00 95.19 95 VAL A N 1
ATOM 750 C CA . VAL A 1 95 ? 8.257 -1.509 -18.676 1.00 95.19 95 VAL A CA 1
ATOM 751 C C . VAL A 1 95 ? 8.152 -3.011 -18.947 1.00 95.19 95 VAL A C 1
ATOM 753 O O . VAL A 1 95 ? 7.276 -3.688 -18.412 1.00 95.19 95 VAL A O 1
ATOM 756 N N . GLU A 1 96 ? 9.071 -3.534 -19.755 1.00 94.12 96 GLU A N 1
ATOM 757 C CA . GLU A 1 96 ? 9.184 -4.956 -20.105 1.00 94.12 96 GLU A CA 1
ATOM 758 C C . GLU A 1 96 ? 10.646 -5.416 -20.003 1.00 94.12 96 GLU A C 1
ATOM 760 O O . GLU A 1 96 ? 11.553 -4.604 -19.788 1.00 94.12 96 GLU A O 1
ATOM 765 N N . GLY A 1 97 ? 10.879 -6.725 -20.143 1.00 93.31 97 GLY A N 1
ATOM 766 C CA . GLY A 1 97 ? 12.222 -7.309 -20.141 1.00 93.31 97 GLY A CA 1
ATOM 767 C C . GLY A 1 97 ? 13.028 -6.920 -18.901 1.00 93.31 97 GLY A C 1
ATOM 768 O O . GLY A 1 97 ? 12.504 -6.917 -17.788 1.00 93.31 97 GLY A O 1
ATOM 769 N N . GLN A 1 98 ? 14.293 -6.539 -19.098 1.00 92.56 98 GLN A N 1
ATOM 770 C CA . GLN A 1 98 ? 15.180 -6.167 -17.993 1.00 92.56 98 GLN A CA 1
ATOM 771 C C . GLN A 1 98 ? 14.647 -4.981 -17.178 1.00 92.56 98 GLN A C 1
ATOM 773 O O . GLN A 1 98 ? 14.719 -5.004 -15.958 1.00 92.56 98 GLN A O 1
ATOM 778 N N . SER A 1 99 ? 14.042 -3.973 -17.815 1.00 94.44 99 SER A N 1
ATOM 779 C CA . SER A 1 99 ? 13.504 -2.814 -17.087 1.00 94.44 99 SER A CA 1
ATOM 780 C C . SER A 1 99 ? 12.300 -3.166 -16.211 1.00 94.44 99 SER A C 1
ATOM 782 O O . SER A 1 99 ? 12.089 -2.516 -15.188 1.00 94.44 99 SER A O 1
ATOM 784 N N . ARG A 1 100 ? 11.537 -4.212 -16.563 1.00 95.69 100 ARG A N 1
ATOM 785 C CA . ARG A 1 100 ? 10.531 -4.793 -15.661 1.00 95.69 100 ARG A CA 1
ATOM 786 C C . ARG A 1 100 ? 11.189 -5.481 -14.469 1.00 95.69 100 ARG A C 1
ATOM 788 O O . ARG A 1 100 ? 10.733 -5.274 -13.351 1.00 95.69 100 ARG A O 1
ATOM 795 N N . GLU A 1 101 ? 12.229 -6.279 -14.690 1.00 96.69 101 GLU A N 1
ATOM 796 C CA . GLU A 1 101 ? 12.926 -6.966 -13.594 1.00 96.69 101 GLU A CA 1
ATOM 797 C C . GLU A 1 101 ? 13.575 -5.977 -12.619 1.00 96.69 101 GLU A C 1
ATOM 799 O O . GLU A 1 101 ? 13.422 -6.128 -11.406 1.00 96.69 101 GLU A O 1
ATOM 804 N N . ASP A 1 102 ? 14.198 -4.917 -13.138 1.00 97.06 102 ASP A N 1
ATOM 805 C CA . ASP A 1 102 ? 14.766 -3.832 -12.333 1.00 97.06 102 ASP A CA 1
ATOM 806 C C . ASP A 1 102 ? 13.666 -3.142 -11.500 1.00 97.06 102 ASP A C 1
ATOM 808 O O . ASP A 1 102 ? 13.814 -2.952 -10.291 1.00 97.06 102 ASP A O 1
ATOM 812 N N . TYR A 1 103 ? 12.505 -2.857 -12.109 1.00 97.75 103 TYR A N 1
ATOM 813 C CA . TYR A 1 103 ? 11.362 -2.283 -11.392 1.00 97.75 103 TYR A CA 1
ATOM 814 C C . TYR A 1 103 ? 10.860 -3.193 -10.271 1.00 97.75 103 TYR A C 1
ATOM 816 O O . TYR A 1 103 ? 10.639 -2.731 -9.151 1.00 97.75 103 TYR A O 1
ATOM 824 N N . LEU A 1 104 ? 10.673 -4.485 -10.550 1.00 97.81 104 LEU A N 1
ATOM 825 C CA . LEU A 1 104 ? 10.201 -5.443 -9.551 1.00 97.81 104 LEU A CA 1
ATOM 826 C C . LEU A 1 104 ? 11.219 -5.613 -8.419 1.00 97.81 104 LEU A C 1
ATOM 828 O O . LEU A 1 104 ? 10.821 -5.740 -7.261 1.00 97.81 104 LEU A O 1
ATOM 832 N N . HIS A 1 105 ? 12.518 -5.581 -8.723 1.00 97.81 105 HIS A N 1
ATOM 833 C CA . HIS A 1 105 ? 13.575 -5.573 -7.717 1.00 97.81 105 HIS A CA 1
ATOM 834 C C . HIS A 1 105 ? 13.465 -4.351 -6.791 1.00 97.81 105 HIS A C 1
ATOM 836 O O . HIS A 1 105 ? 13.318 -4.511 -5.576 1.00 97.81 105 HIS A O 1
ATOM 842 N N . ASP A 1 106 ? 13.447 -3.142 -7.351 1.00 98.25 106 ASP A N 1
ATOM 843 C CA . ASP A 1 106 ? 13.394 -1.901 -6.570 1.00 98.25 106 ASP A CA 1
ATOM 844 C C . ASP A 1 106 ? 12.071 -1.748 -5.804 1.00 98.25 106 ASP A C 1
ATOM 846 O O . ASP A 1 106 ? 12.040 -1.258 -4.671 1.00 98.25 106 ASP A O 1
ATOM 850 N N . MET A 1 107 ? 10.961 -2.215 -6.380 1.00 97.62 107 MET A N 1
ATOM 851 C CA . MET A 1 107 ? 9.660 -2.255 -5.714 1.00 97.62 107 MET A CA 1
ATOM 852 C C . MET A 1 107 ? 9.701 -3.172 -4.484 1.00 97.62 107 MET A C 1
ATOM 854 O O . MET A 1 107 ? 9.248 -2.761 -3.415 1.00 97.62 107 MET A O 1
ATOM 858 N N . ARG A 1 108 ? 10.314 -4.363 -4.578 1.00 97.12 108 ARG A N 1
ATOM 859 C CA . ARG A 1 108 ? 10.511 -5.257 -3.419 1.00 97.12 108 ARG A CA 1
ATOM 860 C C . ARG A 1 108 ? 11.375 -4.607 -2.335 1.00 97.12 108 ARG A C 1
ATOM 862 O O . ARG A 1 108 ? 11.065 -4.748 -1.151 1.00 97.12 108 ARG A O 1
ATOM 869 N N . LEU A 1 109 ? 12.405 -3.839 -2.706 1.00 98.00 109 LEU A N 1
ATOM 870 C CA . LEU A 1 109 ? 13.179 -3.045 -1.740 1.00 98.00 109 LEU A CA 1
ATOM 871 C C . LEU A 1 109 ? 12.305 -1.992 -1.041 1.00 98.00 109 LEU A C 1
ATOM 873 O O . LEU A 1 109 ? 12.383 -1.839 0.179 1.00 98.00 109 LEU A O 1
ATOM 877 N N . CYS A 1 110 ? 11.418 -1.320 -1.779 1.00 98.19 110 CYS A N 1
ATOM 878 C CA . CYS A 1 110 ? 10.458 -0.374 -1.205 1.00 98.19 110 CYS A CA 1
ATOM 879 C C . CYS A 1 110 ? 9.455 -1.050 -0.257 1.00 98.19 110 CYS A C 1
ATOM 881 O O . CYS A 1 110 ? 9.108 -0.463 0.770 1.00 98.19 110 CYS A O 1
ATOM 883 N N . GLN A 1 111 ? 9.007 -2.275 -0.561 1.00 97.44 111 GLN A N 1
ATOM 884 C CA . GLN A 1 111 ? 8.146 -3.058 0.336 1.00 97.44 111 GLN A CA 1
ATOM 885 C C . GLN A 1 111 ? 8.879 -3.434 1.622 1.00 97.44 111 GLN A C 1
ATOM 887 O O . GLN A 1 111 ? 8.347 -3.230 2.712 1.00 97.44 111 GLN A O 1
ATOM 892 N N . ARG A 1 112 ? 10.132 -3.893 1.514 1.00 97.56 112 ARG A N 1
ATOM 893 C CA . ARG A 1 112 ? 10.970 -4.190 2.683 1.00 97.56 112 ARG A CA 1
ATOM 894 C C . ARG A 1 112 ? 11.190 -2.950 3.547 1.00 97.56 112 ARG A C 1
ATOM 896 O O . ARG A 1 112 ? 11.091 -3.028 4.767 1.00 97.56 112 ARG A O 1
ATOM 903 N N . TRP A 1 113 ? 11.431 -1.796 2.928 1.00 97.94 113 TRP A N 1
ATOM 904 C CA . TRP A 1 113 ? 11.509 -0.522 3.641 1.00 97.94 113 TRP A CA 1
ATOM 905 C C . TRP A 1 113 ? 10.201 -0.192 4.372 1.00 97.94 113 TRP A C 1
ATOM 907 O O . TRP A 1 113 ? 10.226 0.184 5.540 1.00 97.94 113 TRP A O 1
ATOM 917 N N . ALA A 1 114 ? 9.050 -0.356 3.710 1.00 97.75 114 ALA A N 1
ATOM 918 C CA . ALA A 1 114 ? 7.745 -0.118 4.324 1.00 97.75 114 ALA A CA 1
ATOM 919 C C . ALA A 1 114 ? 7.486 -1.047 5.522 1.00 97.75 114 ALA A C 1
ATOM 921 O O . ALA A 1 114 ? 6.966 -0.589 6.538 1.00 97.75 114 ALA A O 1
ATOM 922 N N . GLN A 1 115 ? 7.891 -2.316 5.425 1.00 97.12 115 GLN A N 1
ATOM 923 C CA . GLN A 1 115 ? 7.803 -3.284 6.517 1.00 97.12 115 GLN A CA 1
ATOM 924 C C . GLN A 1 115 ? 8.684 -2.880 7.707 1.00 97.12 115 GLN A C 1
ATOM 926 O O . GLN A 1 115 ? 8.193 -2.827 8.830 1.00 97.12 115 GLN A O 1
ATOM 931 N N . ILE A 1 116 ? 9.954 -2.527 7.467 1.00 97.62 116 ILE A N 1
ATOM 932 C CA . ILE A 1 116 ? 10.865 -2.036 8.518 1.00 97.62 116 ILE A CA 1
ATOM 933 C C . ILE A 1 116 ? 10.288 -0.783 9.182 1.00 97.62 116 ILE A C 1
ATOM 935 O O . ILE A 1 116 ? 10.303 -0.673 10.402 1.00 97.62 116 ILE A O 1
ATOM 939 N N . ASN A 1 117 ? 9.742 0.141 8.389 1.00 97.56 117 ASN A N 1
ATOM 940 C CA . ASN A 1 117 ? 9.123 1.359 8.895 1.00 97.56 117 ASN A CA 1
ATOM 941 C C . ASN A 1 117 ? 7.916 1.061 9.802 1.00 97.56 117 ASN A C 1
ATOM 943 O O . ASN A 1 117 ? 7.838 1.615 10.894 1.00 97.56 117 ASN A O 1
ATOM 947 N N . ARG A 1 118 ? 6.997 0.177 9.380 1.00 97.12 118 ARG A N 1
ATOM 948 C CA . ARG A 1 118 ? 5.861 -0.251 10.217 1.00 97.12 118 ARG A CA 1
ATOM 949 C C . ARG A 1 118 ? 6.338 -0.899 11.509 1.00 97.12 118 ARG A C 1
ATOM 951 O O . ARG A 1 118 ? 5.898 -0.481 12.572 1.00 97.12 118 ARG A O 1
ATOM 958 N N . ARG A 1 119 ? 7.270 -1.850 11.404 1.00 95.19 119 ARG A N 1
ATOM 959 C CA . ARG A 1 119 ? 7.807 -2.582 12.551 1.00 95.19 119 ARG A CA 1
ATOM 960 C C . ARG A 1 119 ? 8.489 -1.658 13.556 1.00 95.19 119 ARG A C 1
ATOM 962 O O . ARG A 1 119 ? 8.215 -1.739 14.740 1.00 95.19 119 ARG A O 1
ATOM 969 N N . LEU A 1 120 ? 9.319 -0.727 13.090 1.00 96.69 120 LEU A N 1
ATOM 970 C CA . LEU A 1 120 ? 9.976 0.231 13.977 1.00 96.69 120 LEU A CA 1
ATOM 971 C C . LEU A 1 120 ? 8.959 1.108 14.721 1.00 96.69 120 LEU A C 1
ATOM 973 O O . LEU A 1 120 ? 9.120 1.348 15.912 1.00 96.69 120 LEU A O 1
ATOM 977 N N . ILE A 1 121 ? 7.909 1.574 14.035 1.00 96.69 121 ILE A N 1
ATOM 978 C CA . ILE A 1 121 ? 6.839 2.354 14.673 1.00 96.69 121 ILE A CA 1
ATOM 979 C C . ILE A 1 121 ? 6.117 1.508 15.727 1.00 96.69 121 ILE A C 1
ATOM 981 O O . ILE A 1 121 ? 5.929 1.980 16.844 1.00 96.69 121 ILE A O 1
ATOM 985 N N . THR A 1 122 ? 5.722 0.274 15.395 1.00 95.88 122 THR A N 1
ATOM 986 C CA . THR A 1 122 ? 5.012 -0.598 16.342 1.00 95.88 122 THR A CA 1
ATOM 987 C C . THR A 1 122 ? 5.877 -0.957 17.540 1.00 95.88 122 THR A C 1
ATOM 989 O O . THR A 1 122 ? 5.388 -0.872 18.659 1.00 95.88 122 THR A O 1
ATOM 992 N N . ASP A 1 123 ? 7.151 -1.288 17.328 1.00 94.56 123 ASP A N 1
ATOM 993 C CA . ASP A 1 123 ? 8.070 -1.696 18.393 1.00 94.56 123 ASP A CA 1
ATOM 994 C C . ASP A 1 123 ? 8.290 -0.538 19.384 1.00 94.56 123 ASP A C 1
ATOM 996 O O . ASP A 1 123 ? 8.117 -0.715 20.587 1.00 94.56 123 ASP A O 1
ATOM 1000 N N . LEU A 1 124 ? 8.535 0.684 18.888 1.00 96.44 124 LEU A N 1
ATOM 1001 C CA . LEU A 1 124 ? 8.690 1.875 19.737 1.00 96.44 124 LEU A CA 1
ATOM 1002 C C . LEU A 1 124 ? 7.435 2.182 20.570 1.00 96.44 124 LEU A C 1
ATOM 1004 O O . LEU A 1 124 ? 7.541 2.564 21.737 1.00 96.44 124 LEU A O 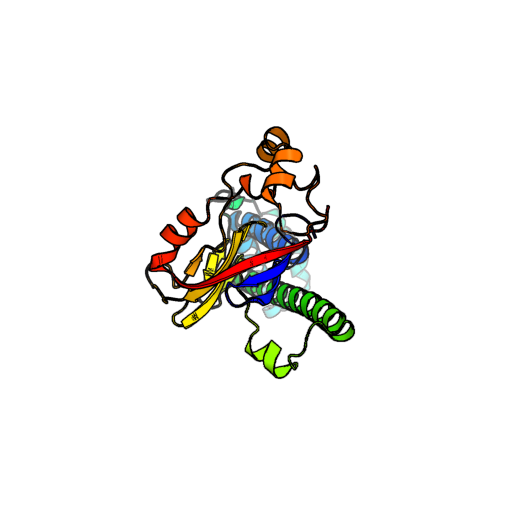1
ATOM 1008 N N . LEU A 1 125 ? 6.248 2.035 19.976 1.00 95.50 125 LEU A N 1
ATOM 1009 C CA . LEU A 1 125 ? 4.981 2.268 20.672 1.00 95.50 125 LEU A CA 1
ATOM 1010 C C . LEU A 1 125 ? 4.707 1.181 21.714 1.00 95.50 125 LEU A C 1
ATOM 1012 O O . LEU A 1 125 ? 4.331 1.499 22.841 1.00 95.50 125 LEU A O 1
ATOM 1016 N N . LEU A 1 126 ? 4.911 -0.088 21.359 1.00 94.75 126 LEU A N 1
ATOM 1017 C CA . LEU A 1 126 ? 4.710 -1.219 22.263 1.00 94.75 126 LEU A CA 1
ATOM 1018 C C . LEU A 1 126 ? 5.672 -1.162 23.450 1.00 94.75 126 LEU A C 1
ATOM 1020 O O . LEU A 1 126 ? 5.231 -1.357 24.581 1.00 94.75 126 LEU A O 1
ATOM 1024 N N . ASP A 1 127 ? 6.943 -0.824 23.224 1.00 94.38 127 ASP A N 1
ATOM 1025 C CA . ASP A 1 127 ? 7.928 -0.651 24.293 1.00 94.38 127 ASP A CA 1
ATOM 1026 C C . ASP A 1 127 ? 7.525 0.461 25.262 1.00 94.38 127 ASP A C 1
ATOM 1028 O O . ASP A 1 127 ? 7.589 0.279 26.481 1.00 94.38 127 ASP A O 1
ATOM 1032 N N . HIS A 1 128 ? 7.052 1.598 24.744 1.00 95.31 128 HIS A N 1
ATOM 1033 C CA . HIS A 1 128 ? 6.560 2.686 25.584 1.00 95.31 128 HIS A CA 1
ATOM 1034 C C . HIS A 1 128 ? 5.324 2.270 26.396 1.00 95.31 128 HIS A C 1
ATOM 1036 O O . HIS A 1 128 ? 5.294 2.432 27.616 1.00 95.31 128 HIS A O 1
ATOM 1042 N N . LEU A 1 129 ? 4.323 1.664 25.749 1.00 93.88 129 LEU A N 1
ATOM 1043 C CA . LEU A 1 129 ? 3.105 1.195 26.418 1.00 93.88 129 LEU A CA 1
ATOM 1044 C C . LEU A 1 129 ? 3.407 0.127 27.479 1.00 93.88 129 LEU A C 1
ATOM 1046 O O . LEU A 1 129 ? 2.773 0.103 28.537 1.00 93.88 129 LEU A O 1
ATOM 1050 N N . ARG A 1 130 ? 4.400 -0.731 27.232 1.00 94.00 130 ARG A N 1
ATOM 1051 C CA . ARG A 1 130 ? 4.898 -1.723 28.189 1.00 94.00 130 ARG A CA 1
ATOM 1052 C C . ARG A 1 130 ? 5.550 -1.064 29.401 1.00 94.00 130 ARG A C 1
ATOM 1054 O O . ARG A 1 130 ? 5.237 -1.447 30.525 1.00 94.00 130 ARG A O 1
ATOM 1061 N N . GLN A 1 131 ? 6.393 -0.050 29.202 1.00 95.25 131 GLN A N 1
ATOM 1062 C CA . GLN A 1 131 ? 6.995 0.725 30.299 1.00 95.25 131 GLN A CA 1
ATOM 1063 C C . GLN A 1 131 ? 5.939 1.436 31.158 1.00 95.25 131 GLN A C 1
ATOM 1065 O O . GLN A 1 131 ? 6.111 1.554 32.369 1.00 95.25 131 GLN A O 1
ATOM 1070 N N . CYS A 1 132 ? 4.824 1.854 30.554 1.00 95.69 132 CYS A N 1
ATOM 1071 C CA . CYS A 1 132 ? 3.672 2.420 31.258 1.00 95.69 132 CYS A CA 1
ATOM 1072 C C . CYS A 1 132 ? 2.765 1.370 31.934 1.00 95.69 132 CYS A C 1
ATOM 1074 O O . CYS A 1 132 ? 1.790 1.739 32.583 1.00 95.69 132 CYS A O 1
ATOM 1076 N N . GLY A 1 133 ? 3.057 0.071 31.802 1.00 94.56 133 GLY A N 1
ATOM 1077 C CA . GLY A 1 133 ? 2.265 -1.006 32.404 1.00 94.56 133 GLY A CA 1
ATOM 1078 C C . GLY A 1 133 ? 0.960 -1.332 31.668 1.00 94.56 133 GLY A C 1
ATOM 1079 O O . GLY A 1 133 ? 0.073 -1.953 32.249 1.00 94.56 133 GLY A O 1
ATOM 1080 N N . HIS A 1 134 ? 0.821 -0.926 30.401 1.00 91.88 134 HIS A N 1
ATOM 1081 C CA . HIS A 1 134 ? -0.379 -1.171 29.590 1.00 91.88 134 HIS A CA 1
ATOM 1082 C C . HIS A 1 134 ? -0.307 -2.445 28.736 1.00 91.88 134 HIS A C 1
ATOM 1084 O O . HIS A 1 134 ? -1.328 -2.882 28.209 1.00 91.88 134 HIS A O 1
ATOM 1090 N N . VAL A 1 135 ? 0.876 -3.055 28.603 1.00 91.81 135 VAL A N 1
ATOM 1091 C CA . VAL A 1 135 ? 1.089 -4.284 27.823 1.00 91.81 135 VAL A CA 1
ATOM 1092 C C . VAL A 1 135 ? 1.650 -5.371 28.731 1.00 91.81 135 VAL A C 1
ATOM 1094 O O . VAL A 1 135 ? 2.785 -5.270 29.191 1.00 91.81 135 VAL A O 1
ATOM 1097 N N . GLY A 1 136 ? 0.850 -6.412 28.974 1.00 88.44 136 GLY A N 1
ATOM 1098 C CA . GLY A 1 136 ? 1.260 -7.599 29.736 1.00 88.44 136 GLY A CA 1
ATOM 1099 C C . GLY A 1 136 ? 1.743 -8.772 28.876 1.00 88.44 136 GLY A C 1
ATOM 1100 O O . GLY A 1 136 ? 2.347 -9.697 29.409 1.00 88.44 136 GLY A O 1
ATOM 1101 N N . ALA A 1 137 ? 1.483 -8.737 27.566 1.00 88.75 137 ALA A N 1
ATOM 1102 C CA . ALA A 1 137 ? 1.869 -9.794 26.636 1.00 88.75 137 ALA A CA 1
ATOM 1103 C C . ALA A 1 137 ? 3.385 -9.796 26.377 1.00 88.75 137 ALA A C 1
ATOM 1105 O O . ALA A 1 137 ? 4.015 -8.741 26.208 1.00 88.75 137 ALA A O 1
ATOM 1106 N N . GLY A 1 138 ? 3.959 -11.000 26.327 1.00 90.69 138 GLY A N 1
ATOM 1107 C CA . GLY A 1 138 ? 5.359 -11.208 25.958 1.00 90.69 138 GLY A CA 1
ATOM 1108 C C . GLY A 1 138 ? 5.607 -10.975 24.465 1.00 90.69 138 GLY A C 1
ATOM 1109 O O . GLY A 1 138 ? 4.672 -10.959 23.664 1.00 90.69 138 GLY A O 1
ATOM 1110 N N . ASP A 1 139 ? 6.874 -10.824 24.075 1.00 88.94 139 ASP A N 1
ATOM 1111 C CA . ASP A 1 139 ? 7.244 -10.565 22.675 1.00 88.94 139 ASP A CA 1
ATOM 1112 C C . ASP A 1 139 ? 6.808 -11.696 21.732 1.00 88.94 139 ASP A C 1
ATOM 1114 O O . ASP A 1 139 ? 6.264 -11.423 20.663 1.00 88.94 139 ASP A O 1
ATOM 1118 N N . ASP A 1 140 ? 6.963 -12.957 22.148 1.00 91.75 140 ASP A N 1
ATOM 1119 C CA . ASP A 1 140 ? 6.544 -14.122 21.355 1.00 91.75 140 ASP A CA 1
ATOM 1120 C C . ASP A 1 140 ? 5.024 -14.161 21.142 1.00 91.75 140 ASP A C 1
ATOM 1122 O O . ASP A 1 140 ? 4.539 -14.540 20.076 1.00 91.75 140 ASP A O 1
ATOM 1126 N N . GLU A 1 141 ? 4.262 -13.732 22.148 1.00 92.31 141 GLU A N 1
ATOM 1127 C CA . GLU A 1 141 ? 2.803 -13.687 22.093 1.00 92.31 141 GLU A CA 1
ATOM 1128 C C . GLU A 1 141 ? 2.328 -12.593 21.126 1.00 92.31 141 GLU A C 1
ATOM 1130 O O . GLU A 1 141 ? 1.494 -12.843 20.253 1.00 92.31 141 GLU A O 1
ATOM 1135 N N . LEU A 1 142 ? 2.911 -11.393 21.227 1.00 90.56 142 LEU A N 1
ATOM 1136 C CA . LEU A 1 142 ? 2.635 -10.281 20.316 1.00 90.56 142 LEU A CA 1
ATOM 1137 C C . LEU A 1 142 ? 3.029 -10.628 18.878 1.00 90.56 142 LEU A C 1
ATOM 1139 O O . LEU A 1 142 ? 2.257 -10.373 17.954 1.00 90.56 142 LEU A O 1
ATOM 1143 N N . ALA A 1 143 ? 4.189 -11.258 18.684 1.00 89.56 143 ALA A N 1
ATOM 1144 C CA . ALA A 1 143 ? 4.648 -11.697 17.372 1.00 89.56 143 ALA A CA 1
ATOM 1145 C C . ALA A 1 143 ? 3.711 -12.744 16.749 1.00 89.56 143 ALA A C 1
ATOM 1147 O O . ALA A 1 143 ? 3.438 -12.677 15.553 1.00 89.56 143 ALA A O 1
ATOM 1148 N N . ALA A 1 144 ? 3.172 -13.673 17.547 1.00 91.81 144 ALA A N 1
ATOM 1149 C CA . ALA A 1 144 ? 2.205 -14.669 17.082 1.00 91.81 144 ALA A CA 1
ATOM 1150 C C . ALA A 1 144 ? 0.833 -14.067 16.723 1.00 91.81 144 ALA A C 1
ATOM 1152 O O . ALA A 1 144 ? 0.083 -14.641 15.927 1.00 91.81 144 ALA A O 1
ATOM 1153 N N . MET A 1 145 ? 0.484 -12.920 17.311 1.00 91.56 145 MET A N 1
ATOM 1154 C CA . MET A 1 145 ? -0.758 -12.201 17.025 1.00 91.56 145 MET A CA 1
ATOM 1155 C C . MET A 1 145 ? -0.630 -11.187 15.886 1.00 91.56 145 MET A C 1
ATOM 1157 O O . MET A 1 145 ? -1.647 -10.845 15.284 1.00 91.56 145 MET A O 1
ATOM 1161 N N . ALA A 1 146 ? 0.578 -10.713 15.584 1.00 94.06 146 ALA A N 1
ATOM 1162 C CA . ALA A 1 146 ? 0.821 -9.699 14.569 1.00 94.06 146 ALA A CA 1
ATOM 1163 C C . ALA A 1 146 ? 0.556 -10.219 13.146 1.00 94.06 146 ALA A C 1
ATOM 1165 O O . ALA A 1 146 ? 0.928 -11.331 12.776 1.00 94.06 146 ALA A O 1
ATOM 1166 N N . PHE A 1 147 ? -0.065 -9.379 12.321 1.00 96.12 147 PHE A N 1
ATOM 1167 C CA . PHE A 1 147 ? -0.258 -9.616 10.892 1.00 96.12 147 PHE A CA 1
ATOM 1168 C C . PHE A 1 147 ? -0.330 -8.277 10.154 1.00 96.12 147 PHE A C 1
ATOM 1170 O O . PHE A 1 147 ? -0.522 -7.223 10.762 1.00 96.12 147 PHE A O 1
ATOM 1177 N N . GLU A 1 148 ? -0.156 -8.307 8.835 1.00 95.88 148 GLU A N 1
ATOM 1178 C CA . GLU A 1 148 ? -0.184 -7.111 7.998 1.00 95.88 148 GLU A CA 1
ATOM 1179 C C . GLU A 1 148 ? -0.947 -7.358 6.697 1.00 95.88 148 GLU A C 1
ATOM 1181 O O . GLU A 1 148 ? -0.972 -8.468 6.174 1.00 95.88 148 GLU A O 1
ATOM 1186 N N . SER A 1 149 ? -1.553 -6.306 6.146 1.00 96.50 149 SER A N 1
ATOM 1187 C CA . SER A 1 149 ? -2.180 -6.343 4.823 1.00 96.50 149 SER A CA 1
ATOM 1188 C C . SER A 1 149 ? -1.591 -5.247 3.944 1.00 96.50 149 SER A C 1
ATOM 1190 O O . SER A 1 149 ? -1.798 -4.053 4.160 1.00 96.50 149 SER A O 1
ATOM 1192 N N . ILE A 1 150 ? -0.799 -5.663 2.957 1.00 96.38 150 ILE A N 1
ATOM 1193 C CA . ILE A 1 150 ? -0.170 -4.766 1.987 1.00 96.38 150 ILE A CA 1
ATOM 1194 C C . ILE A 1 150 ? -1.171 -4.497 0.868 1.00 96.38 150 ILE A C 1
ATOM 1196 O O . ILE A 1 150 ? -1.748 -5.432 0.321 1.00 96.38 150 ILE A O 1
ATOM 1200 N N . HIS A 1 151 ? -1.344 -3.227 0.499 1.00 95.44 151 HIS A N 1
ATOM 1201 C CA . HIS A 1 151 ? -2.406 -2.827 -0.427 1.00 95.44 151 HIS A CA 1
ATOM 1202 C C . HIS A 1 151 ? -1.952 -2.088 -1.692 1.00 95.44 151 HIS A C 1
ATOM 1204 O O . HIS A 1 151 ? -2.781 -1.577 -2.442 1.00 95.44 151 HIS A O 1
ATOM 1210 N N . ASN A 1 152 ? -0.643 -1.957 -1.911 1.00 96.44 152 ASN A N 1
ATOM 1211 C CA . ASN A 1 152 ? -0.054 -1.332 -3.099 1.00 96.44 152 ASN A CA 1
ATOM 1212 C C . ASN A 1 152 ? 1.252 -2.050 -3.447 1.00 96.44 152 ASN A C 1
ATOM 1214 O O . ASN A 1 152 ? 2.308 -1.691 -2.923 1.00 96.44 152 ASN A O 1
ATOM 1218 N N . TYR A 1 153 ? 1.177 -3.082 -4.281 1.00 96.62 153 TYR A N 1
ATOM 1219 C CA . TYR A 1 153 ? 2.326 -3.904 -4.657 1.00 96.62 153 TYR A CA 1
ATOM 1220 C C . TYR A 1 153 ? 2.040 -4.744 -5.906 1.00 96.62 153 TYR A C 1
ATOM 1222 O O . TYR A 1 153 ? 0.900 -4.862 -6.357 1.00 96.62 153 TYR A O 1
ATOM 1230 N N . ILE A 1 154 ? 3.097 -5.339 -6.452 1.00 97.00 154 ILE A N 1
ATOM 1231 C CA . ILE A 1 154 ? 2.999 -6.429 -7.424 1.00 97.00 154 ILE A CA 1
ATOM 1232 C C . ILE A 1 154 ? 3.523 -7.674 -6.719 1.00 97.00 154 ILE A C 1
ATOM 1234 O O . ILE A 1 154 ? 4.648 -7.657 -6.220 1.00 97.00 154 ILE A O 1
ATOM 1238 N N . GLY A 1 155 ? 2.697 -8.711 -6.604 1.00 93.69 155 GLY A N 1
ATOM 1239 C CA . GLY A 1 155 ? 3.115 -9.956 -5.966 1.00 93.69 155 GLY A CA 1
ATOM 1240 C C . GLY A 1 155 ? 4.072 -10.760 -6.846 1.00 93.69 155 GLY A C 1
ATOM 1241 O O . GLY A 1 155 ? 4.202 -10.510 -8.045 1.00 93.69 155 GLY A O 1
ATOM 1242 N N . ASP A 1 156 ? 4.720 -11.771 -6.266 1.00 91.81 156 ASP A N 1
ATOM 1243 C CA . ASP A 1 156 ? 5.521 -12.734 -7.042 1.00 91.81 156 ASP A CA 1
ATOM 1244 C C . ASP A 1 156 ? 4.651 -13.582 -7.991 1.00 91.81 156 ASP A C 1
ATOM 1246 O O . ASP A 1 156 ? 5.138 -14.149 -8.966 1.00 91.81 156 ASP A O 1
ATOM 1250 N N . ASP A 1 157 ? 3.337 -13.582 -7.753 1.00 93.69 157 ASP A N 1
ATOM 1251 C CA . ASP A 1 157 ? 2.284 -14.066 -8.647 1.00 93.69 157 ASP A CA 1
ATOM 1252 C C . ASP A 1 157 ? 2.035 -13.147 -9.864 1.00 93.69 157 ASP A C 1
ATOM 1254 O O . ASP A 1 157 ? 1.180 -13.448 -10.693 1.00 93.69 157 ASP A O 1
ATOM 1258 N N . ASN A 1 158 ? 2.772 -12.036 -9.992 1.00 93.94 158 ASN A N 1
ATOM 1259 C CA . ASN A 1 158 ? 2.569 -10.963 -10.971 1.00 93.94 158 ASN A CA 1
ATOM 1260 C C . ASN A 1 158 ? 1.192 -10.283 -10.906 1.00 93.94 158 ASN A C 1
ATOM 1262 O O . ASN A 1 158 ? 0.819 -9.555 -11.829 1.00 93.94 158 ASN A O 1
ATOM 1266 N N . ILE A 1 159 ? 0.450 -10.458 -9.812 1.00 96.12 159 ILE A N 1
ATOM 1267 C CA . ILE A 1 159 ? -0.819 -9.766 -9.609 1.00 96.12 159 ILE A CA 1
ATOM 1268 C C . ILE A 1 159 ? -0.523 -8.360 -9.092 1.00 96.12 159 ILE A C 1
ATOM 1270 O O . ILE A 1 159 ? 0.128 -8.170 -8.061 1.00 96.12 159 ILE A O 1
ATOM 1274 N N . ILE A 1 160 ? -1.032 -7.361 -9.813 1.00 96.06 160 ILE A N 1
ATOM 1275 C CA . ILE A 1 160 ? -0.973 -5.957 -9.409 1.00 96.06 160 ILE A CA 1
ATOM 1276 C C . ILE A 1 160 ? -2.126 -5.693 -8.446 1.00 96.06 160 ILE A C 1
ATOM 1278 O O . ILE A 1 160 ? -3.292 -5.770 -8.830 1.00 96.06 160 ILE A O 1
ATOM 1282 N N . ARG A 1 161 ? -1.805 -5.322 -7.209 1.00 97.19 161 ARG A N 1
ATOM 1283 C CA . ARG A 1 161 ? -2.793 -4.903 -6.215 1.00 97.19 161 ARG A CA 1
ATOM 1284 C C . ARG A 1 161 ? -2.563 -3.439 -5.871 1.00 97.19 161 ARG A C 1
ATOM 1286 O O . ARG A 1 161 ? -1.506 -3.075 -5.361 1.00 97.19 161 ARG A O 1
ATOM 1293 N N . LYS A 1 162 ? -3.544 -2.591 -6.186 1.00 94.88 162 LYS A N 1
ATOM 1294 C CA . LYS A 1 162 ? -3.531 -1.148 -5.911 1.00 94.88 162 LYS A CA 1
ATOM 1295 C C . LYS A 1 162 ? -4.847 -0.759 -5.248 1.00 94.88 162 LYS A C 1
ATOM 1297 O O . LYS A 1 162 ? -5.884 -0.766 -5.900 1.00 94.88 162 LYS A O 1
ATOM 1302 N N . GLY A 1 163 ? -4.801 -0.442 -3.958 1.00 93.81 163 GLY A N 1
ATOM 1303 C CA . GLY A 1 163 ? -5.997 -0.309 -3.119 1.00 93.81 163 GLY A CA 1
ATOM 1304 C C . GLY A 1 163 ? -6.702 -1.641 -2.831 1.00 93.81 163 GLY A C 1
ATOM 1305 O O . GLY A 1 163 ? -7.883 -1.641 -2.495 1.00 93.81 163 GLY A O 1
ATOM 1306 N N . ALA A 1 164 ? -5.994 -2.762 -2.967 1.00 96.00 164 ALA A N 1
ATOM 1307 C CA . ALA A 1 164 ? -6.506 -4.112 -2.740 1.00 96.00 164 ALA A CA 1
ATOM 1308 C C . ALA A 1 164 ? -5.455 -4.945 -2.001 1.00 96.00 164 ALA A C 1
ATOM 1310 O O . ALA A 1 164 ? -4.265 -4.719 -2.198 1.00 96.00 164 ALA A O 1
ATOM 1311 N N . ILE A 1 165 ? -5.885 -5.900 -1.187 1.00 97.06 165 ILE A N 1
ATOM 1312 C CA . ILE A 1 165 ? -5.040 -6.761 -0.353 1.00 97.06 165 ILE A CA 1
ATOM 1313 C C . ILE A 1 165 ? -5.100 -8.213 -0.832 1.00 97.06 165 ILE A C 1
ATOM 1315 O O . ILE A 1 165 ? -6.036 -8.600 -1.534 1.00 97.06 165 ILE A O 1
ATOM 1319 N N . SER A 1 166 ? -4.104 -9.017 -0.454 1.00 97.44 166 SER A N 1
ATOM 1320 C CA . SER A 1 166 ? -4.201 -10.476 -0.568 1.00 97.44 166 SER A CA 1
ATOM 1321 C C . SER A 1 166 ? -5.295 -10.993 0.368 1.00 97.44 166 SER A C 1
ATOM 1323 O O . SER A 1 166 ? -5.423 -10.517 1.494 1.00 97.44 166 SER A O 1
ATOM 1325 N N . ALA A 1 167 ? -6.091 -11.934 -0.128 1.00 97.75 167 ALA A N 1
ATOM 1326 C CA . ALA A 1 167 ? -7.157 -12.620 0.592 1.00 97.75 167 ALA A CA 1
ATOM 1327 C C . ALA A 1 167 ? -7.163 -14.104 0.196 1.00 97.75 167 ALA A C 1
ATOM 1329 O O . ALA A 1 167 ? -8.187 -14.668 -0.204 1.00 97.75 167 ALA A O 1
ATOM 1330 N N . ARG A 1 168 ? -5.983 -14.734 0.238 1.00 97.75 168 ARG A N 1
ATOM 1331 C CA . ARG A 1 168 ? -5.845 -16.173 -0.017 1.00 97.75 168 ARG A CA 1
ATOM 1332 C C . ARG A 1 168 ? -6.583 -16.963 1.060 1.00 97.75 168 ARG A C 1
ATOM 1334 O O . ARG A 1 168 ? -6.820 -16.458 2.151 1.00 97.75 168 ARG A O 1
ATOM 1341 N N . GLU A 1 169 ? -6.951 -18.199 0.739 1.00 98.31 169 GLU A N 1
ATOM 1342 C CA . GLU A 1 169 ? -7.692 -19.069 1.658 1.00 98.31 169 GLU A CA 1
ATOM 1343 C C . GLU A 1 169 ? -6.981 -19.154 3.019 1.00 98.31 169 GLU A C 1
ATOM 1345 O O . GLU A 1 169 ? -5.810 -19.535 3.088 1.00 98.31 169 GLU A O 1
ATOM 1350 N N . GLY A 1 170 ? -7.673 -18.767 4.093 1.00 98.06 170 GLY A N 1
ATOM 1351 C CA . GLY A 1 170 ? -7.151 -18.807 5.463 1.00 98.06 170 GLY A CA 1
ATOM 1352 C C . GLY A 1 170 ? -6.191 -17.670 5.848 1.00 98.06 170 GLY A C 1
ATOM 1353 O O . GLY A 1 170 ? -5.753 -17.611 6.998 1.00 98.06 170 GLY A O 1
ATOM 1354 N N . GLU A 1 171 ? -5.860 -16.756 4.933 1.00 97.62 171 GLU A N 1
ATOM 1355 C CA . GLU A 1 171 ? -4.966 -15.624 5.201 1.00 97.62 171 GLU A CA 1
ATOM 1356 C C . GLU A 1 171 ? -5.650 -14.591 6.104 1.00 97.62 171 GLU A C 1
ATOM 1358 O O . GLU A 1 171 ? -6.772 -14.175 5.827 1.00 97.62 171 GLU A O 1
ATOM 1363 N N . ARG A 1 172 ? -4.990 -14.152 7.184 1.00 97.56 172 ARG A N 1
ATOM 1364 C CA . ARG A 1 172 ? -5.511 -13.059 8.019 1.00 97.56 172 ARG A CA 1
ATOM 1365 C C . ARG A 1 172 ? -5.326 -11.723 7.316 1.00 97.56 172 ARG A C 1
ATOM 1367 O O . ARG A 1 172 ? -4.224 -11.387 6.887 1.00 97.56 172 ARG A O 1
ATOM 1374 N N . CYS A 1 173 ? -6.391 -10.938 7.283 1.00 96.31 173 CYS A N 1
ATOM 1375 C CA . CYS A 1 173 ? -6.450 -9.666 6.583 1.00 96.31 173 CYS A CA 1
ATOM 1376 C C . CYS A 1 173 ? -6.983 -8.569 7.512 1.00 96.31 173 CYS A C 1
ATOM 1378 O O . CYS A 1 173 ? -7.820 -8.837 8.374 1.00 96.31 173 CYS A O 1
ATOM 1380 N N . VAL A 1 174 ? -6.538 -7.329 7.316 1.00 96.69 174 VAL A N 1
ATOM 1381 C CA . VAL A 1 174 ? -7.127 -6.137 7.940 1.00 96.69 174 VAL A CA 1
ATOM 1382 C C . VAL A 1 174 ? -7.635 -5.192 6.857 1.00 96.69 174 VAL A C 1
ATOM 1384 O O . VAL A 1 174 ? -6.908 -4.873 5.917 1.00 96.69 174 VAL A O 1
ATOM 1387 N N . ILE A 1 175 ? -8.885 -4.750 6.993 1.00 96.19 175 ILE A N 1
ATOM 1388 C CA . ILE A 1 175 ? -9.532 -3.795 6.086 1.00 96.19 175 ILE A CA 1
ATOM 1389 C C . ILE A 1 175 ? -9.875 -2.535 6.893 1.00 96.19 175 ILE A C 1
ATOM 1391 O O . ILE A 1 175 ? -10.890 -2.530 7.598 1.00 96.19 175 ILE A O 1
ATOM 1395 N N . PRO A 1 176 ? -9.043 -1.478 6.846 1.00 94.56 176 PRO A N 1
ATOM 1396 C CA . PRO A 1 176 ? -9.370 -0.192 7.455 1.00 94.56 176 PRO A CA 1
ATOM 1397 C C . PRO A 1 176 ? -10.620 0.460 6.854 1.00 94.56 176 PRO A C 1
ATOM 1399 O O . PRO A 1 176 ? -10.798 0.517 5.635 1.00 94.56 176 PRO A O 1
ATOM 1402 N N . LEU A 1 177 ? -11.467 1.015 7.715 1.00 92.62 177 LEU A N 1
ATOM 1403 C CA . LEU A 1 177 ? -12.659 1.766 7.335 1.00 92.62 177 LEU A CA 1
ATOM 1404 C C . LEU A 1 177 ? -12.358 3.266 7.385 1.00 92.62 177 LEU A C 1
ATOM 1406 O O . LEU A 1 177 ? -11.981 3.861 6.375 1.00 92.62 177 LEU A O 1
ATOM 1410 N N . ASN A 1 178 ? -12.517 3.870 8.558 1.00 90.94 178 ASN A N 1
ATOM 1411 C CA . ASN A 1 178 ? -12.234 5.270 8.838 1.00 90.94 178 ASN A CA 1
ATOM 1412 C C . ASN A 1 178 ? -11.965 5.444 10.338 1.00 90.94 178 ASN A C 1
ATOM 1414 O O . ASN A 1 178 ? -12.208 4.539 11.129 1.00 90.94 178 ASN A O 1
ATOM 1418 N N . MET A 1 179 ? -11.543 6.642 10.725 1.00 90.31 179 MET A N 1
ATOM 1419 C CA . MET A 1 179 ? -11.151 6.975 12.098 1.00 90.31 179 MET A CA 1
ATOM 1420 C C . MET A 1 179 ? -12.261 6.889 13.166 1.00 90.31 179 MET A C 1
ATOM 1422 O O . MET A 1 179 ? -11.971 7.051 14.347 1.00 90.31 179 MET A O 1
ATOM 1426 N N . ARG A 1 180 ? -13.521 6.648 12.774 1.00 92.94 180 ARG A N 1
ATOM 1427 C CA . ARG A 1 180 ? -14.644 6.357 13.683 1.00 92.94 180 ARG A CA 1
ATOM 1428 C C . ARG A 1 180 ? -15.008 4.879 13.699 1.00 92.94 180 ARG A C 1
ATOM 1430 O O . ARG A 1 180 ? -15.235 4.308 14.761 1.00 92.94 180 ARG A O 1
ATOM 1437 N N . ASP A 1 181 ? -15.113 4.281 12.518 1.00 92.56 181 ASP A N 1
ATOM 1438 C CA . ASP A 1 181 ? -15.626 2.918 12.357 1.00 92.56 181 ASP A CA 1
ATOM 1439 C C . ASP A 1 181 ? -14.525 1.852 12.515 1.00 92.56 181 ASP A C 1
ATOM 1441 O O . ASP A 1 181 ? -14.837 0.675 12.677 1.00 92.56 181 ASP A O 1
ATOM 1445 N N . GLY A 1 182 ? -13.253 2.267 12.512 1.00 94.12 182 GLY A N 1
ATOM 1446 C CA . GLY A 1 182 ? -12.085 1.434 12.792 1.00 94.12 182 GLY A CA 1
ATOM 1447 C C . GLY A 1 182 ? -11.727 0.506 11.646 1.00 94.12 182 GLY A C 1
ATOM 1448 O O . GLY A 1 182 ? -11.565 0.952 10.507 1.00 94.12 182 GLY A O 1
ATOM 1449 N N . ALA A 1 183 ? -11.589 -0.786 11.931 1.00 96.38 183 ALA A N 1
ATOM 1450 C CA . ALA A 1 183 ? -11.173 -1.774 10.945 1.00 96.38 183 ALA A CA 1
ATOM 1451 C C . ALA A 1 183 ? -11.885 -3.121 11.103 1.00 96.38 183 ALA A C 1
ATOM 1453 O O . ALA A 1 183 ? -12.348 -3.512 12.178 1.00 96.38 183 ALA A O 1
ATOM 1454 N N . LEU A 1 184 ? -11.934 -3.861 9.997 1.00 96.94 184 LEU A N 1
ATOM 1455 C CA . LEU A 1 184 ? -12.379 -5.248 9.967 1.00 96.94 184 LEU A CA 1
ATOM 1456 C C . LEU A 1 184 ? -11.159 -6.164 10.058 1.00 96.94 184 LEU A C 1
ATOM 1458 O O . LEU A 1 184 ? -10.221 -6.019 9.271 1.00 96.94 184 LEU A O 1
ATOM 1462 N N . ILE A 1 185 ? -11.192 -7.129 10.978 1.00 97.44 185 ILE A N 1
ATOM 1463 C CA . ILE A 1 185 ? -10.277 -8.272 10.963 1.00 97.44 185 ILE A CA 1
ATOM 1464 C C . ILE A 1 185 ? -10.978 -9.401 10.222 1.00 97.44 185 ILE A C 1
A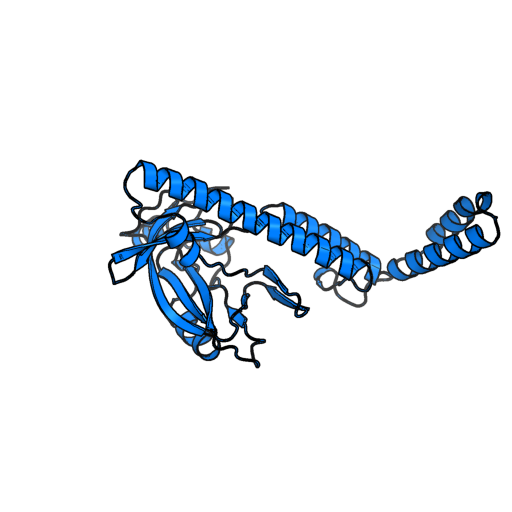TOM 1466 O O . ILE A 1 185 ? -12.106 -9.785 10.548 1.00 97.44 185 ILE A O 1
ATOM 1470 N N . CYS A 1 186 ? -10.290 -9.931 9.225 1.00 97.69 186 CYS A N 1
ATOM 1471 C CA . CYS A 1 186 ? -10.852 -10.816 8.228 1.00 97.69 186 CYS A CA 1
ATOM 1472 C C . CYS A 1 186 ? -9.981 -12.057 8.008 1.00 97.69 186 CYS A C 1
ATOM 1474 O O . CYS A 1 186 ? -8.796 -12.072 8.347 1.00 97.69 186 CYS A O 1
ATOM 1476 N N . VAL A 1 187 ? -10.570 -13.083 7.399 1.00 98.38 187 VAL A N 1
ATOM 1477 C CA . VAL A 1 187 ? -9.882 -14.267 6.878 1.00 98.38 187 VAL A CA 1
ATOM 1478 C C . VAL A 1 187 ? -10.220 -14.415 5.396 1.00 98.38 187 VAL A C 1
ATOM 1480 O O . VAL A 1 187 ? -11.388 -14.356 5.024 1.00 98.38 187 VAL A O 1
ATOM 1483 N N . GLY A 1 188 ? -9.216 -14.567 4.538 1.00 98.38 188 GLY A N 1
ATOM 1484 C CA . GLY A 1 188 ? -9.400 -14.703 3.097 1.00 98.38 188 GLY A CA 1
ATOM 1485 C C . GLY A 1 188 ? -10.126 -15.986 2.699 1.00 98.38 188 GLY A C 1
ATOM 1486 O O . GLY A 1 188 ? -9.862 -17.054 3.251 1.00 98.38 188 GLY A O 1
ATOM 1487 N N . ARG A 1 189 ? -11.019 -15.867 1.709 1.00 98.38 189 ARG A N 1
ATOM 1488 C CA . ARG A 1 189 ? -11.777 -16.977 1.097 1.00 98.38 189 ARG A CA 1
ATOM 1489 C C . ARG A 1 189 ? -11.109 -17.568 -0.146 1.00 98.38 189 ARG A C 1
ATOM 1491 O O . ARG A 1 189 ? -11.722 -18.350 -0.866 1.00 98.38 189 ARG A O 1
ATOM 1498 N N . GLY A 1 190 ? -9.924 -17.072 -0.515 1.00 97.88 190 GLY A N 1
ATOM 1499 C CA . GLY A 1 190 ? -9.168 -17.599 -1.651 1.00 97.88 190 GLY A CA 1
ATOM 1500 C C . GLY A 1 190 ? -9.906 -17.552 -2.989 1.00 97.88 190 GLY A C 1
ATOM 1501 O O . GLY A 1 190 ? -9.617 -18.370 -3.859 1.00 97.88 190 GLY A O 1
ATOM 1502 N N . ASN A 1 191 ? -10.852 -16.624 -3.158 1.00 97.88 191 ASN A N 1
ATOM 1503 C CA . ASN A 1 191 ? -11.745 -16.624 -4.310 1.00 97.88 191 ASN A CA 1
ATOM 1504 C C . ASN A 1 191 ? -10.968 -16.343 -5.618 1.00 97.88 191 ASN A C 1
ATOM 1506 O O . ASN A 1 191 ? -10.420 -15.241 -5.772 1.00 97.88 191 ASN A O 1
ATOM 1510 N N . PRO A 1 192 ? -10.913 -17.301 -6.565 1.00 97.19 192 PRO A N 1
ATOM 1511 C CA . PRO A 1 192 ? -10.120 -17.166 -7.783 1.00 97.19 192 PRO A CA 1
ATOM 1512 C C . PRO A 1 192 ? -10.672 -16.110 -8.747 1.00 97.19 192 PRO A C 1
ATOM 1514 O O . PRO A 1 192 ? -9.877 -15.477 -9.440 1.00 97.19 192 PRO A O 1
ATOM 1517 N N . ASP A 1 193 ? -11.984 -15.849 -8.744 1.00 96.94 193 ASP A N 1
ATOM 1518 C CA . ASP A 1 193 ? -12.605 -14.826 -9.601 1.00 96.94 193 ASP A CA 1
ATOM 1519 C C . ASP A 1 193 ? -12.101 -13.418 -9.246 1.00 96.94 193 ASP A C 1
ATOM 1521 O O . ASP A 1 193 ? -12.002 -12.533 -10.097 1.00 96.94 193 ASP A O 1
ATOM 1525 N N . TRP A 1 194 ? -11.691 -13.237 -7.988 1.00 96.25 194 TRP A N 1
ATOM 1526 C CA . TRP A 1 194 ? -11.111 -12.004 -7.459 1.00 96.25 194 TRP A CA 1
ATOM 1527 C C . TRP A 1 194 ? -9.580 -12.049 -7.372 1.00 96.25 194 TRP A C 1
ATOM 1529 O O . TRP A 1 194 ? -8.979 -11.248 -6.654 1.00 96.25 194 TRP A O 1
ATOM 1539 N N . ASN A 1 195 ? -8.916 -12.977 -8.073 1.00 97.12 195 ASN A N 1
ATOM 1540 C CA . ASN A 1 195 ? -7.468 -13.202 -7.970 1.00 97.12 195 ASN A CA 1
ATOM 1541 C C . ASN A 1 195 ? -6.999 -13.374 -6.509 1.00 97.12 195 ASN A C 1
ATOM 1543 O O . ASN A 1 195 ? -5.959 -12.836 -6.106 1.00 97.12 195 ASN A O 1
ATOM 1547 N N . CYS A 1 196 ? -7.811 -14.058 -5.696 1.00 97.44 196 CYS A N 1
ATOM 1548 C CA . CYS A 1 196 ? -7.610 -14.248 -4.260 1.00 97.44 196 CYS A CA 1
ATOM 1549 C C . CYS A 1 196 ? -7.316 -12.925 -3.531 1.00 97.44 196 CYS A C 1
ATOM 1551 O O . CYS A 1 196 ? -6.336 -12.828 -2.791 1.00 97.44 196 CYS A O 1
ATOM 1553 N N . SER A 1 197 ? -8.093 -11.878 -3.820 1.00 97.69 197 SER A N 1
ATOM 1554 C CA . SER A 1 197 ? -7.876 -10.520 -3.308 1.00 97.69 197 SER A CA 1
ATOM 1555 C C . SER A 1 197 ? -9.149 -9.924 -2.712 1.00 97.69 197 SER A C 1
ATOM 1557 O O . SER A 1 197 ? -10.255 -10.329 -3.062 1.00 97.69 197 SER A O 1
ATOM 1559 N N . ALA A 1 198 ? -8.980 -8.930 -1.841 1.00 96.62 198 ALA A N 1
ATOM 1560 C CA . ALA A 1 198 ? -10.066 -8.158 -1.241 1.00 96.62 198 ALA A CA 1
ATOM 1561 C C . ALA A 1 198 ? -9.788 -6.643 -1.318 1.00 96.62 198 ALA A C 1
ATOM 1563 O O . ALA A 1 198 ? -8.639 -6.235 -1.510 1.00 96.62 198 ALA A O 1
ATOM 1564 N N . PRO A 1 199 ? -10.805 -5.777 -1.177 1.00 94.06 199 PRO A N 1
ATOM 1565 C CA . PRO A 1 199 ? -10.610 -4.334 -1.028 1.00 94.06 199 PRO A CA 1
ATOM 1566 C C . PRO A 1 199 ? -9.779 -3.987 0.215 1.00 94.06 199 PRO A C 1
ATOM 1568 O O . PRO A 1 199 ? -9.918 -4.624 1.252 1.00 94.06 199 PRO A O 1
ATOM 1571 N N . HIS A 1 200 ? -8.950 -2.940 0.133 1.00 90.88 200 HIS A N 1
ATOM 1572 C CA . HIS A 1 200 ? -8.174 -2.461 1.289 1.00 90.88 200 HIS A CA 1
ATOM 1573 C C . HIS A 1 200 ? -8.975 -1.574 2.246 1.00 90.88 200 HIS A C 1
ATOM 1575 O O . HIS A 1 200 ? -8.640 -1.488 3.415 1.00 90.88 200 HIS A O 1
ATOM 1581 N N . GLY A 1 201 ? -10.021 -0.887 1.792 1.00 85.00 201 GLY A N 1
ATOM 1582 C CA . GLY A 1 201 ? -10.771 -0.034 2.709 1.00 85.00 201 GLY A CA 1
ATOM 1583 C C . GLY A 1 201 ? -12.005 0.612 2.124 1.00 85.00 201 GLY A C 1
ATOM 1584 O O . GLY A 1 201 ? -12.409 0.307 1.001 1.00 85.00 201 GLY A O 1
ATOM 1585 N N . ALA A 1 202 ? -12.586 1.531 2.897 1.00 76.12 202 ALA A N 1
ATOM 1586 C CA . ALA A 1 202 ? -13.910 2.070 2.615 1.00 76.12 202 ALA A CA 1
ATOM 1587 C C . ALA A 1 202 ? -14.013 2.879 1.314 1.00 76.12 202 ALA A C 1
ATOM 1589 O O . ALA A 1 202 ? -15.086 2.995 0.739 1.00 76.12 202 ALA A O 1
ATOM 1590 N N . GLY A 1 203 ? -12.908 3.418 0.795 1.00 80.69 203 GLY A N 1
ATOM 1591 C CA . GLY A 1 203 ? -12.946 4.308 -0.367 1.00 80.69 203 GLY A CA 1
ATOM 1592 C C . GLY A 1 203 ? -13.651 5.638 -0.060 1.00 80.69 203 GLY A C 1
ATOM 1593 O O . GLY A 1 203 ? -14.405 5.775 0.900 1.00 80.69 203 GLY A O 1
ATOM 1594 N N . ARG A 1 204 ? -13.362 6.666 -0.860 1.00 85.88 204 ARG A N 1
ATOM 1595 C CA . ARG A 1 204 ? -13.875 8.023 -0.622 1.00 85.88 204 ARG A CA 1
ATOM 1596 C C . ARG A 1 204 ? -15.167 8.260 -1.397 1.00 85.88 204 ARG A C 1
ATOM 1598 O O . ARG A 1 204 ? -15.238 7.897 -2.569 1.00 85.88 204 ARG A O 1
ATOM 1605 N N . VAL A 1 205 ? -16.134 8.937 -0.781 1.00 89.44 205 VAL A N 1
ATOM 1606 C CA . VAL A 1 205 ? -17.353 9.428 -1.451 1.00 89.44 205 VAL A CA 1
ATOM 1607 C C . VAL A 1 205 ? -17.198 10.853 -1.984 1.00 89.44 205 VAL A C 1
ATOM 1609 O O . VAL A 1 205 ? -18.002 11.297 -2.798 1.00 89.44 205 VAL A O 1
ATOM 1612 N N . MET A 1 206 ? -16.154 11.572 -1.556 1.00 90.25 206 MET A N 1
ATOM 1613 C CA . MET A 1 206 ? -15.873 12.940 -1.995 1.00 90.25 206 MET A CA 1
ATOM 1614 C C . MET A 1 206 ? -14.374 13.247 -2.115 1.00 90.25 206 MET A C 1
ATOM 1616 O O . MET A 1 206 ? -13.507 12.606 -1.503 1.00 90.25 206 MET A O 1
ATOM 1620 N N . SER A 1 207 ? -14.061 14.259 -2.928 1.00 90.69 207 SER A N 1
ATOM 1621 C CA . SER A 1 207 ? -12.689 14.753 -3.099 1.00 90.69 207 SER A CA 1
ATOM 1622 C C . SER A 1 207 ? -12.179 15.462 -1.837 1.00 90.69 207 SER A C 1
ATOM 1624 O O . SER A 1 207 ? -12.963 15.875 -0.985 1.00 90.69 207 SER A O 1
ATOM 1626 N N . ARG A 1 208 ? -10.857 15.639 -1.717 1.00 89.88 208 ARG A N 1
ATOM 1627 C CA . ARG A 1 208 ? -10.260 16.402 -0.604 1.00 89.88 208 ARG A CA 1
ATOM 1628 C C . ARG A 1 208 ? -10.738 17.851 -0.578 1.00 89.88 208 ARG A C 1
ATOM 1630 O O . ARG A 1 208 ? -11.156 18.345 0.459 1.00 89.88 208 ARG A O 1
ATOM 1637 N N . ALA A 1 209 ? -10.740 18.498 -1.743 1.00 92.00 209 ALA A N 1
ATOM 1638 C CA . ALA A 1 209 ? -11.193 19.879 -1.883 1.00 92.00 209 ALA A CA 1
ATOM 1639 C C . ALA A 1 209 ? -12.659 20.045 -1.459 1.00 92.00 209 ALA A C 1
ATOM 1641 O O . ALA A 1 209 ? -12.986 20.989 -0.748 1.00 92.00 209 ALA A O 1
ATOM 1642 N N . GLN A 1 210 ? -13.521 19.100 -1.845 1.00 92.19 210 GLN A N 1
ATOM 1643 C CA . GLN A 1 210 ? -14.922 19.106 -1.433 1.00 92.19 210 GLN A CA 1
ATOM 1644 C C . GLN A 1 210 ? -15.058 18.925 0.081 1.00 92.19 210 GLN A C 1
ATOM 1646 O O . GLN A 1 210 ? -15.780 19.687 0.709 1.00 92.19 210 GLN A O 1
ATOM 1651 N N . ALA A 1 211 ? -14.317 17.988 0.675 1.00 90.81 211 ALA A N 1
ATOM 1652 C CA . ALA A 1 211 ? -14.356 17.750 2.113 1.00 90.81 211 ALA A CA 1
ATOM 1653 C C . ALA A 1 211 ? -14.003 19.010 2.926 1.00 90.81 211 ALA A C 1
ATOM 1655 O O . ALA A 1 211 ? -14.735 19.360 3.849 1.00 90.81 211 ALA A O 1
ATOM 1656 N N . TYR A 1 212 ? -12.959 19.752 2.534 1.00 90.94 212 TYR A N 1
ATOM 1657 C CA . TYR A 1 212 ? -12.604 21.014 3.197 1.00 90.94 212 TYR A CA 1
ATOM 1658 C C . TYR A 1 212 ? -13.688 22.094 3.091 1.00 90.94 212 TYR A C 1
ATOM 1660 O O . TYR A 1 212 ? -13.795 22.931 3.988 1.00 90.94 212 TYR A O 1
ATOM 1668 N N . GLN A 1 213 ? -14.471 22.087 2.009 1.00 92.62 213 GLN A N 1
ATOM 1669 C CA . GLN A 1 213 ? -15.536 23.061 1.765 1.00 92.62 213 GLN A CA 1
ATOM 1670 C C . GLN A 1 213 ? -16.844 22.711 2.480 1.00 92.62 213 GLN A C 1
ATOM 1672 O O . GLN A 1 213 ? -17.565 23.618 2.884 1.00 92.62 213 GLN A O 1
ATOM 1677 N N . THR A 1 214 ? -17.181 21.423 2.597 1.00 93.19 214 THR A N 1
ATOM 1678 C CA . THR A 1 214 ? -18.522 20.993 3.027 1.00 93.19 214 THR A CA 1
ATOM 1679 C C . THR A 1 214 ? -18.592 20.489 4.461 1.00 93.19 214 THR A C 1
ATOM 1681 O O . THR A 1 214 ? -19.674 20.497 5.041 1.00 93.19 214 THR A O 1
ATOM 1684 N N . ILE A 1 215 ? -17.484 20.009 5.027 1.00 93.38 215 ILE A N 1
ATOM 1685 C CA . ILE A 1 215 ? -17.466 19.447 6.381 1.00 93.38 215 ILE A CA 1
ATOM 1686 C C . ILE A 1 215 ? -17.189 20.573 7.377 1.00 93.38 215 ILE A C 1
ATOM 1688 O O . ILE A 1 215 ? -16.197 21.296 7.253 1.00 93.38 215 ILE A O 1
ATOM 1692 N N . SER A 1 216 ? -18.070 20.721 8.367 1.00 95.62 216 SER A N 1
ATOM 1693 C CA . SER A 1 216 ? -17.842 21.619 9.498 1.00 95.62 216 SER A CA 1
ATOM 1694 C C . SER A 1 216 ? -16.977 20.931 10.558 1.00 95.62 216 SER A C 1
ATOM 1696 O O . SER A 1 216 ? -17.066 19.714 10.752 1.00 95.62 216 SER A O 1
ATOM 1698 N N . LEU A 1 217 ? -16.142 21.702 11.261 1.00 93.62 217 LEU A N 1
ATOM 1699 C CA . LEU A 1 217 ? -15.325 21.159 12.348 1.00 93.62 217 LEU A CA 1
ATOM 1700 C C . LEU A 1 217 ? -16.193 20.616 13.495 1.00 93.62 217 LEU A C 1
ATOM 1702 O O . LEU A 1 217 ? -15.854 19.595 14.085 1.00 93.62 217 LEU A O 1
ATOM 1706 N N . ASP A 1 218 ? -17.348 21.235 13.750 1.00 95.06 218 ASP A N 1
ATOM 1707 C CA . ASP A 1 218 ? -18.298 20.786 14.770 1.00 95.06 218 ASP A CA 1
ATOM 1708 C C . ASP A 1 218 ? -18.913 19.423 14.435 1.00 95.06 218 ASP A C 1
ATOM 1710 O O . ASP A 1 218 ? -19.003 18.557 15.306 1.00 95.06 218 ASP A O 1
ATOM 1714 N N . ASP A 1 219 ? -19.327 19.199 13.183 1.00 94.50 219 ASP A N 1
ATOM 1715 C CA . ASP A 1 219 ? -19.864 17.899 12.763 1.00 94.50 219 ASP A CA 1
ATOM 1716 C C . ASP A 1 219 ? -18.773 16.828 12.762 1.00 94.50 219 ASP A C 1
ATOM 1718 O O . ASP A 1 219 ? -19.021 15.690 13.166 1.00 94.50 219 ASP A O 1
ATOM 1722 N N . TYR A 1 220 ? -17.548 17.200 12.384 1.00 93.88 220 TYR A N 1
ATOM 1723 C CA . TYR A 1 220 ? -16.402 16.308 12.466 1.00 93.88 220 TYR A CA 1
ATOM 1724 C C . TYR A 1 220 ? -16.110 15.910 13.922 1.00 93.88 220 TYR A C 1
ATOM 1726 O O . TYR A 1 220 ? -16.103 14.716 14.231 1.00 93.88 220 TYR A O 1
ATOM 1734 N N . ALA A 1 221 ? -15.987 16.869 14.842 1.00 93.50 221 ALA A N 1
ATOM 1735 C CA . ALA A 1 221 ? -15.796 16.599 16.267 1.00 93.50 221 ALA A CA 1
ATOM 1736 C C . ALA A 1 221 ? -16.943 15.775 16.864 1.00 93.50 221 ALA A C 1
ATOM 1738 O O . ALA A 1 221 ? -16.703 14.835 17.623 1.00 93.50 221 ALA A O 1
ATOM 1739 N N . ARG A 1 222 ? -18.192 16.054 16.469 1.00 95.06 222 ARG A N 1
ATOM 1740 C CA . ARG A 1 222 ? -19.355 15.263 16.891 1.00 95.06 222 ARG A CA 1
ATOM 1741 C C . ARG A 1 222 ? -19.271 13.819 16.396 1.00 95.06 222 ARG A C 1
ATOM 1743 O O . ARG A 1 222 ? -19.589 12.905 17.149 1.00 95.06 222 ARG A O 1
ATOM 1750 N N . SER A 1 223 ? -18.814 13.601 15.163 1.00 93.44 223 SER A N 1
ATOM 1751 C CA . SER A 1 223 ? -18.655 12.255 14.595 1.00 93.44 223 SER A CA 1
ATOM 1752 C C . SER A 1 223 ? -17.575 11.415 15.290 1.00 93.44 223 SER A C 1
ATOM 1754 O O . SER A 1 223 ? -17.617 10.193 15.194 1.00 93.44 223 SER A O 1
ATOM 1756 N N . MET A 1 224 ? -16.651 12.064 16.005 1.00 94.50 224 MET A N 1
ATOM 1757 C CA . MET A 1 224 ? -15.530 11.445 16.719 1.00 94.50 224 MET A CA 1
ATOM 1758 C C . MET A 1 224 ? -15.776 11.301 18.229 1.00 94.50 224 MET A C 1
ATOM 1760 O O . MET A 1 224 ? -14.866 10.944 18.975 1.00 94.50 224 MET A O 1
ATOM 1764 N N . GLN A 1 225 ? -16.990 11.580 18.714 1.00 93.75 225 GLN A N 1
ATOM 1765 C CA . GLN A 1 225 ? -17.311 11.454 20.137 1.00 93.75 225 GLN A CA 1
ATOM 1766 C C . GLN A 1 225 ? -17.025 10.041 20.662 1.00 93.75 225 GLN A C 1
ATOM 1768 O O . GLN A 1 225 ? -17.460 9.047 20.087 1.00 93.75 225 GLN A O 1
ATOM 1773 N N . GLY A 1 226 ? -16.312 9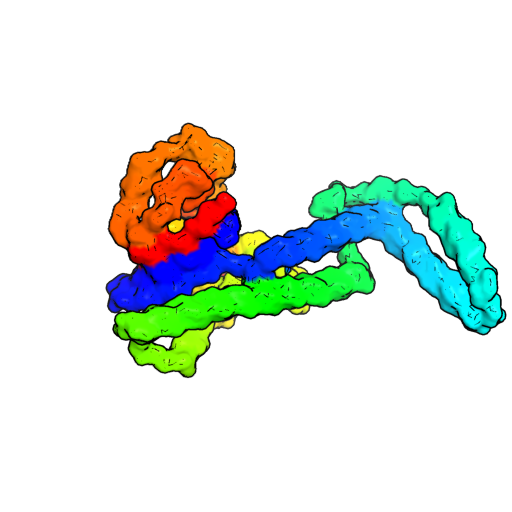.967 21.789 1.00 92.81 226 GLY A N 1
ATOM 1774 C CA . GLY A 1 226 ? -15.871 8.704 22.390 1.00 92.81 226 GLY A CA 1
ATOM 1775 C C . GLY A 1 226 ? -14.506 8.212 21.901 1.00 92.81 226 GLY A C 1
ATOM 1776 O O . GLY A 1 226 ? -13.997 7.240 22.452 1.00 92.81 226 GLY A O 1
ATOM 1777 N N . ILE A 1 227 ? -13.896 8.905 20.936 1.00 95.44 227 ILE A N 1
ATOM 1778 C CA . ILE A 1 227 ? -12.575 8.594 20.389 1.00 95.44 227 ILE A CA 1
ATOM 1779 C C . ILE A 1 227 ? -11.646 9.755 20.713 1.00 95.44 227 ILE A C 1
ATOM 1781 O O . ILE A 1 227 ? -11.897 10.897 20.325 1.00 95.44 227 ILE A O 1
ATOM 1785 N N . TYR A 1 228 ? -10.563 9.481 21.433 1.00 94.38 228 TYR A N 1
ATOM 1786 C CA . TYR A 1 228 ? -9.555 10.502 21.670 1.00 94.38 228 TYR A CA 1
ATOM 1787 C C . TYR A 1 228 ? -8.751 10.731 20.389 1.00 94.38 228 TYR A C 1
ATOM 1789 O O . TYR A 1 228 ? -8.128 9.811 19.862 1.00 94.38 228 TYR A O 1
ATOM 1797 N N . SER A 1 229 ? -8.751 11.959 19.882 1.00 91.81 229 SER A N 1
ATOM 1798 C CA . SER A 1 229 ? -7.979 12.321 18.700 1.00 91.81 229 SER A CA 1
ATOM 1799 C C . SER A 1 229 ? -7.552 13.777 18.782 1.00 91.81 229 SER A C 1
ATOM 1801 O O . SER A 1 229 ? -8.387 14.676 18.853 1.00 91.81 229 SER A O 1
ATOM 1803 N N . GLU A 1 230 ? -6.244 14.011 18.723 1.00 87.19 230 GLU A N 1
ATOM 1804 C CA . GLU A 1 230 ? -5.676 15.358 18.565 1.00 87.19 230 GLU A CA 1
ATOM 1805 C C . GLU A 1 230 ? -5.760 15.851 17.116 1.00 87.19 230 GLU A C 1
ATOM 1807 O O . GLU A 1 230 ? -5.313 16.946 16.789 1.00 87.19 230 GLU A O 1
ATOM 1812 N N . THR A 1 231 ? -6.317 15.032 16.225 1.00 86.44 231 THR A N 1
ATOM 1813 C CA . THR A 1 231 ? -6.280 15.272 14.784 1.00 86.44 231 THR A CA 1
ATOM 1814 C C . THR A 1 231 ? -7.589 15.759 14.229 1.00 86.44 231 THR A C 1
ATOM 1816 O O . THR A 1 231 ? -7.697 15.898 13.024 1.00 86.44 231 THR A O 1
ATOM 1819 N N . VAL A 1 232 ? -8.583 16.044 15.066 1.00 89.12 232 VAL A N 1
ATOM 1820 C CA . VAL A 1 232 ? -9.813 16.706 14.631 1.00 89.12 232 VAL A CA 1
ATOM 1821 C C . VAL A 1 232 ? -9.528 18.200 14.490 1.00 89.12 232 VAL A C 1
ATOM 1823 O O . VAL A 1 232 ? -9.716 18.978 15.423 1.00 89.12 232 VAL A O 1
ATOM 1826 N N . THR A 1 233 ? -9.024 18.590 13.321 1.00 90.12 233 THR A N 1
ATOM 1827 C CA . THR A 1 233 ? -8.633 19.967 13.005 1.00 90.12 233 THR A CA 1
ATOM 1828 C C . THR A 1 233 ? -9.104 20.351 11.601 1.00 90.12 233 THR A C 1
ATOM 1830 O O . THR A 1 233 ? -9.609 19.518 10.841 1.00 90.12 233 THR A O 1
ATOM 1833 N N . GLU A 1 234 ? -8.956 21.626 11.237 1.00 89.19 234 GLU A N 1
ATOM 1834 C CA . GLU A 1 234 ? -9.299 22.115 9.896 1.00 89.19 234 GLU A CA 1
ATOM 1835 C C . GLU A 1 234 ? -8.476 21.419 8.800 1.00 89.19 234 GLU A C 1
ATOM 1837 O O . GLU A 1 234 ? -8.995 21.146 7.717 1.00 89.19 234 GLU A O 1
ATOM 1842 N N . GLU A 1 235 ? -7.223 21.072 9.098 1.00 87.38 235 GLU A N 1
ATOM 1843 C CA . GLU A 1 235 ? -6.257 20.479 8.172 1.00 87.38 235 GLU A CA 1
ATOM 1844 C C . GLU A 1 235 ? -6.572 19.021 7.820 1.00 87.38 235 GLU A C 1
ATOM 1846 O O . GLU A 1 235 ? -6.150 18.543 6.769 1.00 87.38 235 GLU A O 1
ATOM 1851 N N . THR A 1 236 ? -7.343 18.316 8.648 1.00 88.06 236 THR A N 1
ATOM 1852 C CA . THR A 1 236 ? -7.632 16.880 8.483 1.00 88.06 236 THR A CA 1
ATOM 1853 C C . THR A 1 236 ? -9.080 16.589 8.097 1.00 88.06 236 THR A C 1
ATOM 1855 O O . THR A 1 236 ? -9.491 15.426 8.050 1.00 88.06 236 THR A O 1
ATOM 1858 N N . LYS A 1 237 ? -9.881 17.621 7.797 1.00 89.56 237 LYS A N 1
ATOM 1859 C CA . LYS A 1 237 ? -11.278 17.456 7.357 1.00 89.56 237 LYS A CA 1
ATOM 1860 C C . LYS A 1 237 ? -11.417 16.544 6.148 1.00 89.56 237 LYS A C 1
ATOM 1862 O O . LYS A 1 237 ? -12.434 15.870 5.997 1.00 89.56 237 LYS A O 1
ATOM 1867 N N . ASP A 1 238 ? -10.395 16.488 5.299 1.00 88.44 238 ASP A N 1
ATOM 1868 C CA . ASP A 1 238 ? -10.368 15.601 4.147 1.00 88.44 238 ASP A CA 1
ATOM 1869 C C . ASP A 1 238 ? -10.354 14.116 4.511 1.00 88.44 238 ASP A C 1
ATOM 1871 O O . ASP A 1 238 ? -10.478 13.286 3.615 1.00 88.44 238 ASP A O 1
ATOM 1875 N N . GLU A 1 239 ? -10.227 13.766 5.784 1.00 88.12 239 GLU A N 1
ATOM 1876 C CA . GLU A 1 239 ? -10.105 12.395 6.273 1.00 88.12 239 GLU A CA 1
ATOM 1877 C C . GLU A 1 239 ? -11.123 12.100 7.391 1.00 88.12 239 GLU A C 1
ATOM 1879 O O . GLU A 1 239 ? -11.097 11.027 7.988 1.00 88.12 239 GLU A O 1
ATOM 1884 N N . SER A 1 240 ? -12.069 13.023 7.604 1.00 89.69 240 SER A N 1
ATOM 1885 C CA . SER A 1 240 ? -13.238 12.846 8.467 1.00 89.69 240 SER A CA 1
ATOM 1886 C C . SER A 1 240 ? -14.017 11.565 8.123 1.00 89.69 240 SER A C 1
ATOM 1888 O O . SER A 1 240 ? -14.110 11.206 6.942 1.00 89.69 240 SER A O 1
ATOM 1890 N N . PRO A 1 241 ? -14.679 10.908 9.100 1.00 90.50 241 PRO A N 1
ATOM 1891 C CA . PRO A 1 241 ? -15.537 9.746 8.847 1.00 90.50 241 PRO A CA 1
ATOM 1892 C C . PRO A 1 241 ? -16.576 9.969 7.740 1.00 90.50 241 PRO A C 1
ATOM 1894 O O . PRO A 1 241 ? -16.915 9.044 7.008 1.00 90.50 241 PRO A O 1
ATOM 1897 N N . MET A 1 242 ? -17.047 11.208 7.572 1.00 90.88 242 MET A N 1
ATOM 1898 C CA . MET A 1 242 ? -18.048 11.592 6.567 1.00 90.88 242 MET A CA 1
ATOM 1899 C C . MET A 1 242 ? -17.545 11.490 5.116 1.00 90.88 242 MET A C 1
ATOM 1901 O O . MET A 1 242 ? -18.340 11.534 4.180 1.00 90.88 242 MET A O 1
ATOM 1905 N N . VAL A 1 243 ? -16.231 11.379 4.914 1.00 88.31 243 VAL A N 1
ATOM 1906 C CA . VAL A 1 243 ? -15.599 11.278 3.592 1.00 88.31 243 VAL A CA 1
ATOM 1907 C C . VAL A 1 243 ? -15.601 9.848 3.058 1.00 88.31 243 VAL A C 1
ATOM 1909 O O . VAL A 1 243 ? -15.440 9.643 1.850 1.00 88.31 243 VAL A O 1
ATOM 1912 N N . TYR A 1 244 ? -15.764 8.859 3.930 1.00 86.69 244 TYR A N 1
ATOM 1913 C CA . TYR A 1 244 ? -15.666 7.451 3.576 1.00 86.69 244 TYR A CA 1
ATOM 1914 C C . TYR A 1 244 ? -17.035 6.821 3.365 1.00 86.69 244 TYR A C 1
ATOM 1916 O O . TYR A 1 244 ? -18.049 7.299 3.873 1.00 86.69 244 TYR A O 1
ATOM 1924 N N . LYS A 1 245 ? -17.062 5.734 2.590 1.00 86.00 245 LYS A N 1
ATOM 1925 C CA . LYS A 1 245 ? -18.279 4.935 2.447 1.00 86.00 245 LYS A CA 1
ATOM 1926 C C . LYS A 1 245 ? -18.692 4.333 3.798 1.00 86.00 245 LYS A C 1
ATOM 1928 O O . LYS A 1 245 ? -17.814 4.019 4.606 1.00 86.00 245 LYS A O 1
ATOM 1933 N N . PRO A 1 246 ? -19.999 4.131 4.034 1.00 87.44 246 PRO A N 1
ATOM 1934 C CA . PRO A 1 246 ? -20.483 3.451 5.229 1.00 87.44 246 PRO A CA 1
ATOM 1935 C C . PRO A 1 246 ? -19.922 2.030 5.352 1.00 87.44 246 PRO A C 1
ATOM 1937 O O . PRO A 1 246 ? -19.699 1.344 4.349 1.00 87.44 246 PRO A O 1
ATOM 1940 N N . MET A 1 247 ? -19.749 1.570 6.592 1.00 88.38 247 MET A N 1
ATOM 1941 C CA . MET A 1 247 ? -19.274 0.219 6.898 1.00 88.38 247 MET A CA 1
ATOM 1942 C C . MET A 1 247 ? -20.146 -0.854 6.234 1.00 88.38 247 MET A C 1
ATOM 1944 O O . MET A 1 247 ? -19.621 -1.836 5.713 1.00 88.38 247 MET A O 1
ATOM 1948 N N . GLU A 1 248 ? -21.464 -0.660 6.198 1.00 89.56 248 GLU A N 1
ATOM 1949 C CA . GLU A 1 248 ? -22.429 -1.618 5.653 1.00 89.56 248 GLU A CA 1
ATOM 1950 C C . GLU A 1 248 ? -22.190 -1.895 4.165 1.00 89.56 248 GLU A C 1
ATOM 1952 O O . GLU A 1 248 ? -22.323 -3.036 3.718 1.00 89.56 248 GLU A O 1
ATOM 1957 N N . GLU A 1 249 ? -21.790 -0.873 3.401 1.00 89.44 249 GLU A N 1
ATOM 1958 C CA . GLU A 1 249 ? -21.464 -1.020 1.981 1.00 89.44 249 GLU A CA 1
ATOM 1959 C C . GLU A 1 249 ? -20.208 -1.882 1.799 1.00 89.44 249 GLU A C 1
ATOM 1961 O O . GLU A 1 249 ? -20.159 -2.747 0.925 1.00 89.44 249 GLU A O 1
ATOM 1966 N N . ILE A 1 250 ? -19.199 -1.702 2.654 1.00 88.44 250 ILE A N 1
ATOM 1967 C CA . ILE A 1 250 ? -17.977 -2.514 2.619 1.00 88.44 250 ILE A CA 1
ATOM 1968 C C . ILE A 1 250 ? -18.279 -3.948 3.018 1.00 88.44 250 ILE A C 1
ATOM 1970 O O . ILE A 1 250 ? -17.945 -4.865 2.273 1.00 88.44 250 ILE A O 1
ATOM 1974 N N . VAL A 1 251 ? -18.998 -4.149 4.121 1.00 91.25 251 VAL A N 1
ATOM 1975 C CA . VAL A 1 251 ? -19.425 -5.475 4.581 1.00 91.25 251 VAL A CA 1
ATOM 1976 C C . VAL A 1 251 ? -20.222 -6.213 3.504 1.00 91.25 251 VAL A C 1
ATOM 1978 O O . VAL A 1 251 ? -20.082 -7.426 3.374 1.00 91.25 251 VAL A O 1
ATOM 1981 N N . ALA A 1 252 ? -21.049 -5.519 2.717 1.00 91.50 252 ALA A N 1
ATOM 1982 C CA . ALA A 1 252 ? -21.778 -6.125 1.606 1.00 91.50 252 ALA A CA 1
ATOM 1983 C C . ALA A 1 252 ? -20.859 -6.542 0.445 1.00 91.50 252 ALA A C 1
ATOM 1985 O O . ALA A 1 252 ? -21.033 -7.629 -0.103 1.00 91.50 252 ALA A O 1
ATOM 1986 N N . ASN A 1 253 ? -19.870 -5.715 0.105 1.00 90.62 253 ASN A N 1
ATOM 1987 C CA . ASN A 1 253 ? -18.995 -5.934 -1.049 1.00 90.62 253 ASN A CA 1
ATOM 1988 C C . ASN A 1 253 ? -17.877 -6.955 -0.801 1.00 90.62 253 ASN A C 1
ATOM 1990 O O . ASN A 1 253 ? -17.377 -7.550 -1.751 1.00 90.62 253 ASN A O 1
ATOM 1994 N N . VAL A 1 254 ? -17.467 -7.173 0.450 1.00 94.19 254 VAL A N 1
ATOM 1995 C CA . VAL A 1 254 ? -16.334 -8.066 0.752 1.00 94.19 254 VAL A CA 1
ATOM 1996 C C . VAL A 1 254 ? -16.734 -9.528 0.973 1.00 94.19 254 VAL A C 1
ATOM 1998 O O . VAL A 1 254 ? -15.851 -10.380 1.071 1.00 94.19 254 VAL A O 1
ATOM 2001 N N . ARG A 1 255 ? -18.038 -9.846 0.996 1.00 94.38 255 ARG A N 1
ATOM 2002 C CA . ARG A 1 255 ? -18.578 -11.172 1.374 1.00 94.38 255 ARG A CA 1
ATOM 2003 C C . ARG A 1 255 ? -18.006 -12.340 0.578 1.00 94.38 255 ARG A C 1
ATOM 2005 O O . ARG A 1 255 ? -17.822 -13.413 1.136 1.00 94.38 255 ARG A O 1
ATOM 2012 N N . GLU A 1 256 ? -17.735 -12.141 -0.708 1.00 96.19 256 GLU A N 1
ATOM 2013 C CA . GLU A 1 256 ? -17.184 -13.185 -1.582 1.00 96.19 256 GLU A CA 1
ATOM 2014 C C . GLU A 1 256 ? -15.660 -13.322 -1.478 1.00 96.19 256 GLU A C 1
ATOM 2016 O O . GLU A 1 256 ? -15.094 -14.282 -1.997 1.00 96.19 256 GLU A O 1
ATOM 2021 N N . THR A 1 257 ? -14.993 -12.367 -0.827 1.00 97.06 257 THR A N 1
ATOM 2022 C CA . THR A 1 257 ? -13.525 -12.264 -0.774 1.00 97.0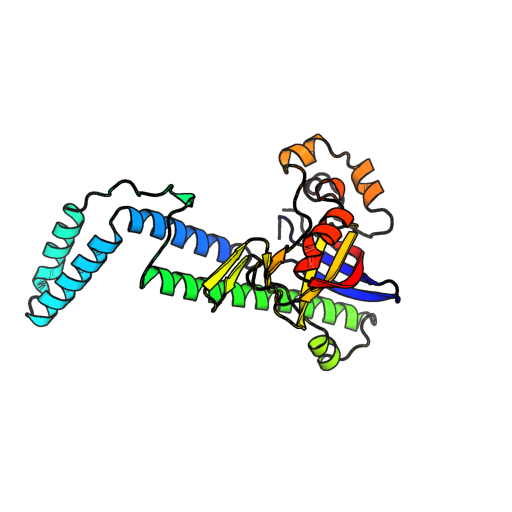6 257 THR A CA 1
ATOM 2023 C C . THR A 1 257 ? -12.958 -12.656 0.585 1.00 97.06 257 THR A C 1
ATOM 2025 O O . THR A 1 257 ? -11.890 -13.264 0.651 1.00 97.06 257 THR A O 1
ATOM 2028 N N . VAL A 1 258 ? -13.675 -12.347 1.668 1.00 97.94 258 VAL A N 1
ATOM 2029 C CA . VAL A 1 258 ? -13.237 -12.591 3.044 1.00 97.94 258 VAL A CA 1
ATOM 2030 C C . VAL A 1 258 ? -14.404 -12.954 3.960 1.00 97.94 258 VAL A C 1
ATOM 2032 O O . VAL A 1 258 ? -15.552 -12.569 3.732 1.00 97.94 258 VAL A O 1
ATOM 2035 N N . ASP A 1 259 ? -14.075 -13.644 5.042 1.00 98.06 259 ASP A N 1
ATOM 2036 C CA . ASP A 1 259 ? -14.889 -13.792 6.238 1.00 98.06 259 ASP A CA 1
ATOM 2037 C C . ASP A 1 259 ? -14.496 -12.737 7.269 1.00 98.06 259 ASP A C 1
ATOM 2039 O O . ASP A 1 259 ? -13.331 -12.630 7.641 1.00 98.06 259 ASP A O 1
ATOM 2043 N N . ILE A 1 260 ? -15.458 -11.946 7.745 1.00 97.25 260 ILE A N 1
ATOM 2044 C CA . ILE A 1 260 ? -15.224 -10.976 8.822 1.00 97.25 260 ILE A CA 1
ATOM 2045 C C . ILE A 1 260 ? -15.281 -11.729 10.151 1.00 97.25 260 ILE A C 1
ATOM 2047 O O . ILE A 1 260 ? -16.325 -12.269 10.510 1.00 97.25 260 ILE A O 1
ATOM 2051 N N . VAL A 1 261 ? -14.162 -11.756 10.875 1.00 97.19 261 VAL A N 1
ATOM 2052 C CA . VAL A 1 261 ? -14.029 -12.486 12.146 1.00 97.19 261 VAL A CA 1
ATOM 2053 C C . VAL A 1 261 ? -14.023 -11.566 13.362 1.00 97.19 261 VAL A C 1
ATOM 2055 O O . VAL A 1 261 ? -14.297 -12.026 14.467 1.00 97.19 261 VAL A O 1
ATOM 2058 N N . ASN A 1 262 ? -13.705 -10.282 13.183 1.00 97.00 262 ASN A N 1
ATOM 2059 C CA . ASN A 1 262 ? -13.795 -9.287 14.245 1.00 97.00 262 ASN A CA 1
ATOM 2060 C C . ASN A 1 262 ? -13.974 -7.875 13.674 1.00 97.00 262 ASN A C 1
ATOM 2062 O O . ASN A 1 262 ? -13.568 -7.596 12.544 1.00 97.00 262 ASN A O 1
ATOM 2066 N N . VAL A 1 263 ? -14.527 -6.980 14.487 1.00 96.75 263 VAL A N 1
ATOM 2067 C CA . VAL A 1 263 ? -14.587 -5.541 14.215 1.00 96.75 263 VAL A CA 1
ATOM 2068 C C . VAL A 1 263 ? -13.916 -4.835 15.382 1.00 96.75 263 VAL A C 1
ATOM 2070 O O . VAL A 1 263 ? -14.272 -5.068 16.536 1.00 96.75 263 VAL A O 1
ATOM 2073 N N . ILE A 1 264 ? -12.931 -3.995 15.083 1.00 97.38 264 ILE A N 1
ATOM 2074 C CA . ILE A 1 264 ? -12.196 -3.223 16.085 1.00 97.38 264 ILE A CA 1
ATOM 2075 C C . ILE A 1 264 ? -12.523 -1.747 15.886 1.00 97.38 264 ILE A C 1
ATOM 2077 O O . ILE A 1 264 ? -12.514 -1.264 14.755 1.00 97.38 264 ILE A O 1
ATOM 2081 N N . LYS A 1 265 ? -12.868 -1.049 16.972 1.00 96.88 265 LYS A N 1
ATOM 2082 C CA . LYS A 1 265 ? -13.273 0.361 16.941 1.00 96.88 265 LYS A CA 1
ATOM 2083 C C . LYS A 1 265 ? -12.238 1.248 17.625 1.00 96.88 265 LYS A C 1
ATOM 2085 O O . LYS A 1 265 ? -11.783 0.867 18.708 1.00 96.88 265 LYS A O 1
ATOM 2090 N N . PRO A 1 266 ? -11.922 2.435 17.089 1.00 96.56 266 PRO A N 1
ATOM 2091 C CA . PRO A 1 266 ? -10.891 3.280 17.661 1.00 96.56 266 PRO A CA 1
ATOM 2092 C C . PRO A 1 266 ? -11.329 3.839 19.006 1.00 96.56 266 PRO A C 1
ATOM 2094 O O . PRO A 1 266 ? -12.456 4.297 19.178 1.00 96.56 266 PRO A O 1
ATOM 2097 N N . VAL A 1 267 ? -10.412 3.819 19.968 1.00 96.50 267 VAL A N 1
ATOM 2098 C CA . VAL A 1 267 ? -10.500 4.604 21.212 1.00 96.50 267 VAL A CA 1
ATOM 2099 C C . VAL A 1 267 ? -9.483 5.743 21.213 1.00 96.50 267 VAL A C 1
ATOM 2101 O O . VAL A 1 267 ? -9.653 6.732 21.925 1.00 96.50 267 VAL A O 1
ATOM 2104 N N . PHE A 1 268 ? -8.447 5.616 20.384 1.00 95.56 268 PHE A N 1
ATOM 2105 C CA . PHE A 1 268 ? -7.433 6.622 20.126 1.00 95.56 268 PHE A CA 1
ATOM 2106 C C . PHE A 1 268 ? -7.109 6.638 18.634 1.00 95.56 268 PHE A C 1
ATOM 2108 O O . PHE A 1 268 ? -6.871 5.580 18.051 1.00 95.56 268 PHE A O 1
ATOM 2115 N N . ASN A 1 269 ? -7.021 7.826 18.044 1.00 93.12 269 ASN A N 1
ATOM 2116 C CA . ASN A 1 269 ? -6.537 8.018 16.683 1.00 93.12 269 ASN A CA 1
ATOM 2117 C C . ASN A 1 269 ? -5.505 9.151 16.641 1.00 93.12 269 ASN A C 1
ATOM 2119 O O . ASN A 1 269 ? -5.731 10.248 17.154 1.00 93.12 269 ASN A O 1
ATOM 2123 N N . TYR A 1 270 ? -4.378 8.884 15.985 1.00 91.38 270 TYR A N 1
ATOM 2124 C CA . TYR A 1 270 ? -3.361 9.875 15.682 1.00 91.38 270 TYR A CA 1
ATOM 2125 C C . TYR A 1 270 ? -2.944 9.827 14.219 1.00 91.38 270 TYR A C 1
ATOM 2127 O O . TYR A 1 270 ? -2.719 8.788 13.604 1.00 91.38 270 TYR A O 1
ATOM 2135 N N . LYS A 1 271 ? -2.739 11.014 13.684 1.00 86.50 271 LYS A N 1
ATOM 2136 C CA . LYS A 1 271 ? -2.390 11.317 12.311 1.00 86.50 271 LYS A CA 1
ATOM 2137 C C . LYS A 1 271 ? -1.568 12.593 12.329 1.00 86.50 271 LYS A C 1
ATOM 2139 O O . LYS A 1 271 ? -1.947 13.597 12.918 1.00 86.50 271 LYS A O 1
ATOM 2144 N N . ALA A 1 272 ? -0.409 12.540 11.693 1.00 78.12 272 ALA A N 1
ATOM 2145 C CA . ALA A 1 272 ? 0.429 13.722 11.601 1.00 78.12 272 ALA A CA 1
ATOM 2146 C C . ALA A 1 272 ? -0.232 14.735 10.656 1.00 78.12 272 ALA A C 1
ATOM 2148 O O . ALA A 1 272 ? -0.576 14.360 9.530 1.00 78.12 272 ALA A O 1
ATOM 2149 N N . ALA A 1 273 ? -0.350 15.989 11.095 1.00 64.56 273 ALA A N 1
ATOM 2150 C CA . ALA A 1 273 ? -0.555 17.114 10.189 1.00 64.56 273 ALA A CA 1
ATOM 2151 C C . ALA A 1 273 ? 0.627 17.197 9.199 1.00 64.56 273 ALA A C 1
ATOM 2153 O O . ALA A 1 273 ? 1.736 16.750 9.522 1.00 64.56 273 ALA A O 1
ATOM 2154 N N . GLU A 1 274 ? 0.366 17.662 7.974 1.00 58.56 274 GLU A N 1
ATOM 2155 C CA . GLU A 1 274 ? 1.407 17.851 6.948 1.00 58.56 274 GLU A CA 1
ATOM 2156 C C . GLU A 1 274 ? 2.419 18.937 7.319 1.00 58.56 274 GLU A C 1
ATOM 2158 O O . GLU A 1 274 ? 2.008 19.973 7.887 1.00 58.56 274 GLU A O 1
#